Protein AF-A0A1B6ITM1-F1 (afdb_monomer)

Mean predicted aligned error: 6.44 Å

Nearest PDB structures (foldseek):
  7sl9-assembly1_A  TM=9.435E-01  e=2.267E-11  Homo sapiens
  7uuy-assembly1_A  TM=9.340E-01  e=3.799E-10  Rattus norvegicus
  7uv0-assembly1_A  TM=9.262E-01  e=7.593E-10  Rattus norvegicus
  8hin-assembly1_A  TM=7.051E-01  e=3.633E-03  Homo sapiens

Sequence (246 aa):
LQLNSVFEYLELRFDHRVRILGISMYSFCLIIYLPAVLYVPSLAFSQVTGVPVYVVTPIISTICIFYTTFGGLKAVLWTDTLQNVFTLAAMIFVLMTGCMRLGGIREVWNVNQQGHRLELFNMDPDPFARNTFWTTFFGYLFMHLTNLAVNPAAIQRYLSVPTLRQARWTVFYTGVGFYIIMNLTTFLGLVLYARYHGCDPVAAGVIKTHSQLVLMYVTEIGKSYPGLAGLFLSGVLSAALSSVSS

Structure (mmCIF, N/CA/C/O backbone):
data_AF-A0A1B6ITM1-F1
#
_entry.id   AF-A0A1B6ITM1-F1
#
loop_
_atom_site.group_PDB
_atom_site.id
_atom_site.type_symbol
_atom_site.label_atom_id
_atom_site.label_alt_id
_atom_site.label_comp_id
_atom_site.label_asym_id
_atom_site.label_entity_id
_atom_site.label_seq_id
_atom_site.pdbx_PDB_ins_code
_atom_site.Cartn_x
_atom_site.Cartn_y
_atom_site.Cartn_z
_atom_site.occupancy
_atom_site.B_iso_or_equiv
_atom_site.auth_seq_id
_atom_site.auth_comp_id
_atom_site.auth_asym_id
_atom_site.auth_atom_id
_atom_site.pdbx_PDB_model_num
ATOM 1 N N . LEU A 1 1 ? -25.353 -2.659 20.541 1.00 51.62 1 LEU A N 1
ATOM 2 C CA . LEU A 1 1 ? -24.251 -2.329 21.466 1.00 51.62 1 LEU A CA 1
ATOM 3 C C . LEU A 1 1 ? -23.400 -1.263 20.786 1.00 51.62 1 LEU A C 1
ATOM 5 O O . LEU A 1 1 ? -22.851 -1.551 19.731 1.00 51.62 1 LEU A O 1
ATOM 9 N N . GLN A 1 2 ? -23.387 -0.031 21.297 1.00 56.28 2 GLN A N 1
ATOM 10 C CA . GLN A 1 2 ? -22.442 0.999 20.852 1.00 56.28 2 GLN A CA 1
ATOM 11 C C . GLN A 1 2 ? -21.155 0.800 21.653 1.00 56.28 2 GLN A C 1
ATOM 13 O O . GLN A 1 2 ? -20.999 1.376 22.721 1.00 56.28 2 GLN A O 1
ATOM 18 N N . LEU A 1 3 ? -20.311 -0.122 21.198 1.00 66.06 3 LEU A N 1
ATOM 19 C CA . LEU A 1 3 ? -19.014 -0.380 21.824 1.00 66.06 3 LEU A CA 1
ATOM 20 C C . LEU A 1 3 ? -17.988 0.529 21.177 1.00 66.06 3 LEU A C 1
ATOM 22 O O . LEU A 1 3 ? -18.051 0.737 19.967 1.00 66.06 3 LEU A O 1
ATOM 26 N N . ASN A 1 4 ? -17.050 1.044 21.963 1.00 67.69 4 ASN A N 1
ATOM 27 C CA . ASN A 1 4 ? -15.995 1.910 21.438 1.00 67.69 4 ASN A CA 1
ATOM 28 C C . ASN A 1 4 ? -14.781 1.099 20.962 1.00 67.69 4 ASN A C 1
ATOM 30 O O . ASN A 1 4 ? -13.934 1.620 20.240 1.00 67.69 4 ASN A O 1
ATOM 34 N N . SER A 1 5 ? -14.689 -0.178 21.352 1.00 76.25 5 SER A N 1
ATOM 35 C CA . SER A 1 5 ? -13.563 -1.047 21.014 1.00 76.25 5 SER A CA 1
ATOM 36 C C . SER A 1 5 ? -13.961 -2.516 20.856 1.00 76.25 5 SER A C 1
ATOM 38 O O . SER A 1 5 ? -14.812 -3.038 21.574 1.00 76.25 5 SER A O 1
ATOM 40 N N . VAL A 1 6 ? -13.260 -3.222 19.965 1.00 83.38 6 VAL A N 1
ATOM 41 C CA . VAL A 1 6 ? -13.326 -4.688 19.809 1.00 83.38 6 VAL A CA 1
ATOM 42 C C . VAL A 1 6 ? -12.963 -5.404 21.108 1.00 83.38 6 VAL A C 1
ATOM 44 O O . VAL A 1 6 ? -13.534 -6.437 21.444 1.00 83.38 6 VAL A O 1
ATOM 47 N N . PHE A 1 7 ? -12.031 -4.843 21.876 1.00 85.38 7 PHE A N 1
ATOM 48 C CA . PHE A 1 7 ? -11.592 -5.437 23.135 1.00 85.38 7 PHE A CA 1
ATOM 49 C C . PHE A 1 7 ? -12.662 -5.334 24.231 1.00 85.38 7 PHE A C 1
ATOM 51 O O . PHE A 1 7 ? -12.754 -6.212 25.083 1.00 85.38 7 PHE A O 1
ATOM 58 N N . GLU A 1 8 ? -13.508 -4.303 24.177 1.00 84.06 8 GLU A N 1
ATOM 59 C CA . GLU A 1 8 ? -14.674 -4.160 25.055 1.00 84.06 8 GLU A CA 1
ATOM 60 C C . GLU A 1 8 ? -15.733 -5.224 24.731 1.00 84.06 8 GLU A C 1
ATOM 62 O O . GLU A 1 8 ? -16.325 -5.818 25.630 1.00 84.06 8 GLU A O 1
ATOM 67 N N . TYR A 1 9 ? -15.907 -5.553 23.445 1.00 85.62 9 TYR A N 1
ATOM 68 C CA . TYR A 1 9 ? -16.737 -6.688 23.039 1.00 85.62 9 TYR A CA 1
ATOM 69 C C . TYR A 1 9 ? -16.217 -8.018 23.605 1.00 85.62 9 TYR A C 1
ATOM 71 O O . TYR A 1 9 ? -17.014 -8.826 24.082 1.00 85.62 9 TYR A O 1
ATOM 79 N N . LEU A 1 10 ? -14.897 -8.249 23.585 1.00 86.44 10 LEU A N 1
ATOM 80 C CA . LEU A 1 10 ? -14.304 -9.471 24.145 1.00 86.44 10 LEU A CA 1
ATOM 81 C C . LEU A 1 10 ? -14.561 -9.611 25.648 1.00 86.44 10 LEU A C 1
ATOM 83 O O . LEU A 1 10 ? -14.828 -10.718 26.109 1.00 86.44 10 LEU A O 1
ATOM 87 N N . GLU A 1 11 ? -14.520 -8.509 26.394 1.00 89.38 11 GLU A N 1
ATOM 88 C CA . GLU A 1 11 ? -14.839 -8.513 27.824 1.00 89.38 11 GLU A CA 1
ATOM 89 C C . GLU A 1 11 ? -16.308 -8.838 28.086 1.00 89.38 11 GLU A C 1
ATOM 91 O O . GLU A 1 11 ? -16.600 -9.705 28.903 1.00 89.38 11 GLU A O 1
ATOM 96 N N . LEU A 1 12 ? -17.231 -8.203 27.356 1.00 88.62 12 LEU A N 1
ATOM 97 C CA . LEU A 1 12 ? -18.667 -8.455 27.514 1.00 88.62 12 LEU A CA 1
ATOM 98 C C . LEU A 1 12 ? -19.074 -9.870 27.090 1.00 88.62 12 LEU A C 1
ATOM 100 O O . LEU A 1 12 ? -20.036 -10.423 27.622 1.00 88.62 12 LEU A O 1
ATOM 104 N N . ARG A 1 13 ? -18.393 -10.439 26.087 1.00 89.88 13 ARG A N 1
ATOM 105 C CA . ARG A 1 13 ? -18.725 -11.761 25.543 1.00 89.88 13 ARG A CA 1
ATOM 106 C C . ARG A 1 13 ? -18.088 -12.905 26.324 1.00 89.88 13 ARG A C 1
ATOM 108 O O . ARG A 1 13 ? -18.693 -13.976 26.387 1.00 89.88 13 ARG A O 1
ATOM 115 N N . PHE A 1 14 ? -16.883 -12.697 26.844 1.00 91.25 14 PHE A N 1
ATOM 116 C CA . PHE A 1 14 ? -16.107 -13.715 27.540 1.00 91.25 14 PHE A CA 1
ATOM 117 C C . PHE A 1 14 ? -15.812 -13.279 28.976 1.00 91.25 14 PHE A C 1
ATOM 119 O O . PHE A 1 14 ? -16.589 -13.594 29.869 1.00 91.25 14 PHE A O 1
ATOM 126 N N . ASP A 1 15 ? -14.687 -12.598 29.196 1.00 93.38 15 ASP A N 1
ATOM 127 C CA . ASP A 1 15 ? -14.233 -12.147 30.512 1.00 93.38 15 ASP A CA 1
ATOM 128 C C . ASP A 1 15 ? -13.137 -11.074 30.355 1.00 93.38 15 ASP A C 1
ATOM 130 O O . ASP A 1 15 ? -12.471 -10.973 29.315 1.00 93.38 15 ASP A O 1
ATOM 134 N N . HIS A 1 16 ? -12.882 -10.321 31.421 1.00 91.75 16 HIS A N 1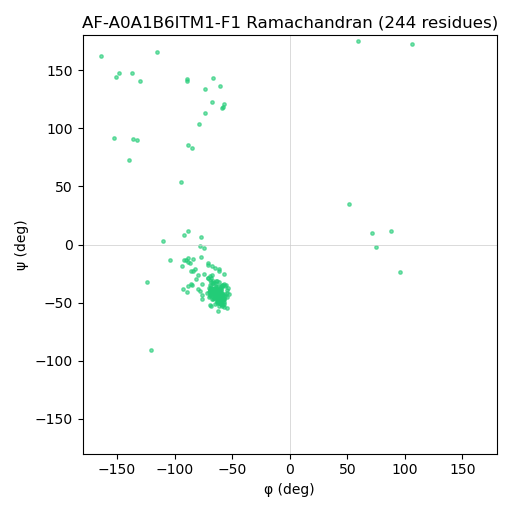
ATOM 135 C CA . HIS A 1 16 ? -11.832 -9.309 31.517 1.00 91.75 16 HIS A CA 1
ATOM 136 C C . HIS A 1 16 ? -10.436 -9.872 31.197 1.00 91.75 16 HIS A C 1
ATOM 138 O O . HIS A 1 16 ? -9.614 -9.215 30.554 1.00 91.75 16 HIS A O 1
ATOM 144 N N . ARG A 1 17 ? -10.170 -11.133 31.567 1.00 93.69 17 ARG A N 1
ATOM 145 C CA . ARG A 1 17 ? -8.899 -11.815 31.261 1.00 93.69 17 ARG A CA 1
ATOM 146 C C . ARG A 1 17 ? -8.652 -11.948 29.755 1.00 93.69 17 ARG A C 1
ATOM 148 O O . ARG A 1 17 ? -7.525 -11.758 29.303 1.00 93.69 17 ARG A O 1
ATOM 155 N N . VAL A 1 18 ? -9.701 -12.238 28.980 1.00 91.69 18 VAL A N 1
ATOM 156 C CA . VAL A 1 18 ? -9.621 -12.372 27.513 1.00 91.69 18 VAL A CA 1
ATOM 157 C C . VAL A 1 18 ? -9.371 -11.014 26.864 1.00 91.69 18 VAL A C 1
ATOM 159 O O . VAL A 1 18 ? -8.583 -10.922 25.922 1.00 91.69 18 VAL A O 1
ATOM 162 N N . ARG A 1 19 ? -9.970 -9.945 27.403 1.00 91.12 19 ARG A N 1
ATOM 163 C CA . ARG A 1 19 ? -9.685 -8.570 26.977 1.00 91.12 19 ARG A CA 1
ATOM 164 C C . ARG A 1 19 ? -8.212 -8.216 27.168 1.00 91.12 19 ARG A C 1
ATOM 166 O O . ARG A 1 19 ? -7.591 -7.751 26.215 1.00 91.12 19 ARG A O 1
ATOM 173 N N . ILE A 1 20 ? -7.652 -8.449 28.358 1.00 91.94 20 ILE A N 1
ATOM 174 C CA . ILE A 1 20 ? -6.234 -8.158 28.625 1.00 91.94 20 ILE A CA 1
ATOM 175 C C . ILE A 1 20 ? -5.341 -8.965 27.681 1.00 91.94 20 ILE A C 1
ATOM 177 O O . ILE A 1 20 ? -4.475 -8.383 27.035 1.00 91.94 20 ILE A O 1
ATOM 181 N N . LEU A 1 21 ? -5.590 -10.272 27.537 1.00 93.19 21 LEU A N 1
ATOM 182 C CA . LEU A 1 21 ? -4.812 -11.126 26.638 1.00 93.19 21 LEU A CA 1
ATOM 183 C C . LEU A 1 21 ? -4.840 -10.610 25.190 1.00 93.19 21 LEU A C 1
ATOM 185 O O . LEU A 1 21 ? -3.789 -10.484 24.563 1.00 93.19 21 LEU A O 1
ATOM 189 N N . GLY A 1 22 ? -6.026 -10.267 24.678 1.00 89.56 22 GLY A N 1
ATOM 190 C CA . GLY A 1 22 ? -6.192 -9.737 23.324 1.00 89.56 22 GLY A CA 1
ATOM 191 C C . GLY A 1 22 ? -5.457 -8.413 23.109 1.00 89.56 22 GLY A C 1
ATOM 192 O O . GLY A 1 22 ? -4.778 -8.254 22.095 1.00 89.56 22 GLY A O 1
ATOM 193 N N . ILE A 1 23 ? -5.535 -7.492 24.076 1.00 90.88 23 ILE A N 1
ATOM 194 C CA . ILE A 1 23 ? -4.805 -6.217 24.030 1.00 90.88 23 ILE A CA 1
ATOM 195 C C . ILE A 1 23 ? -3.294 -6.475 24.047 1.00 90.88 23 ILE A C 1
ATOM 197 O O . ILE A 1 23 ? -2.584 -5.950 23.195 1.00 90.88 23 ILE A O 1
ATOM 201 N N . SER A 1 24 ? -2.797 -7.313 24.961 1.00 92.31 24 SER A N 1
ATOM 202 C CA . SER A 1 24 ? -1.365 -7.612 25.078 1.00 92.31 24 SER A CA 1
ATOM 203 C C . SER A 1 24 ? -0.795 -8.249 23.811 1.00 92.31 24 SER A C 1
ATOM 205 O O . SER A 1 24 ? 0.256 -7.818 23.334 1.00 92.31 24 SER A O 1
ATOM 207 N N . MET A 1 25 ? -1.494 -9.232 23.233 1.00 91.75 25 MET A N 1
ATOM 208 C CA . MET A 1 25 ? -1.080 -9.860 21.975 1.00 91.75 25 MET A CA 1
ATOM 209 C C . MET A 1 25 ? -1.068 -8.850 20.825 1.00 91.75 25 MET A C 1
ATOM 211 O O . MET A 1 25 ? -0.086 -8.775 20.089 1.00 91.75 25 MET A O 1
ATOM 215 N N . TYR A 1 26 ? -2.121 -8.038 20.694 1.00 89.31 26 TYR A N 1
ATOM 216 C CA . TYR A 1 26 ? -2.208 -7.033 19.636 1.00 89.31 26 TYR A CA 1
ATOM 217 C C . TYR A 1 26 ? -1.115 -5.963 19.760 1.00 89.31 26 TYR A C 1
ATOM 219 O O . TYR A 1 26 ? -0.439 -5.657 18.779 1.00 89.31 26 TYR A O 1
ATOM 227 N N . SER A 1 27 ? -0.879 -5.441 20.967 1.00 91.19 27 SER A N 1
ATOM 228 C CA . SER A 1 27 ? 0.192 -4.475 21.229 1.00 91.19 27 SER A CA 1
ATOM 229 C C . SER A 1 27 ? 1.573 -5.050 20.918 1.00 91.19 27 SER A C 1
ATOM 231 O O . SER A 1 27 ? 2.389 -4.368 20.300 1.00 91.19 27 SER A O 1
ATOM 233 N N . PHE A 1 28 ? 1.834 -6.306 21.286 1.00 93.81 28 PHE A N 1
ATOM 234 C CA . PHE A 1 28 ? 3.091 -6.974 20.949 1.00 93.81 28 PHE A CA 1
ATOM 235 C C . PHE A 1 28 ? 3.275 -7.113 19.430 1.00 93.81 28 PHE A C 1
ATOM 237 O O . PHE A 1 28 ? 4.335 -6.770 18.904 1.00 93.81 28 PHE A O 1
ATOM 244 N N . CYS A 1 29 ? 2.230 -7.533 18.708 1.00 90.81 29 CYS A N 1
ATOM 245 C CA . CYS A 1 29 ? 2.252 -7.588 17.247 1.00 90.81 29 CYS A CA 1
ATOM 246 C C . CYS A 1 29 ? 2.514 -6.209 16.620 1.00 90.81 29 CYS A C 1
ATOM 248 O O . CYS A 1 29 ? 3.315 -6.114 15.691 1.00 90.81 29 CYS A O 1
ATOM 250 N N . LEU A 1 30 ? 1.900 -5.140 17.140 1.00 88.94 30 LEU A N 1
ATOM 251 C CA . LEU A 1 30 ? 2.129 -3.777 16.655 1.00 88.94 30 LEU A CA 1
ATOM 252 C C . LEU A 1 30 ? 3.575 -3.315 16.860 1.00 88.94 30 LEU A C 1
ATOM 254 O O . LEU A 1 30 ? 4.157 -2.750 15.939 1.00 88.94 30 LEU A O 1
ATOM 258 N N . ILE A 1 31 ? 4.185 -3.589 18.015 1.00 90.81 31 ILE A N 1
ATOM 259 C CA . ILE A 1 31 ? 5.586 -3.212 18.282 1.00 90.81 31 ILE A CA 1
ATOM 260 C C . ILE A 1 31 ? 6.538 -3.835 17.251 1.00 90.81 31 ILE A C 1
ATOM 262 O O . ILE A 1 31 ? 7.508 -3.197 16.845 1.00 90.81 31 ILE A O 1
ATOM 266 N N . ILE A 1 32 ? 6.248 -5.056 16.795 1.00 91.69 32 ILE A N 1
ATOM 267 C CA . ILE A 1 32 ? 7.039 -5.740 15.763 1.00 91.69 32 ILE A CA 1
ATOM 268 C C . ILE A 1 32 ? 6.711 -5.207 14.360 1.00 91.69 32 ILE A C 1
ATOM 270 O O . ILE A 1 32 ? 7.603 -5.044 13.527 1.00 91.69 32 ILE A O 1
ATOM 274 N N . TYR A 1 33 ? 5.436 -4.933 14.085 1.00 89.25 33 TYR A N 1
ATOM 275 C CA . TYR A 1 33 ? 4.947 -4.552 12.761 1.00 89.25 33 TYR A CA 1
ATOM 276 C C . TYR A 1 33 ? 5.272 -3.098 12.382 1.00 89.25 33 TYR A C 1
ATOM 278 O O . TYR A 1 33 ? 5.714 -2.836 11.262 1.00 89.25 33 TYR A O 1
ATOM 286 N N . LEU A 1 34 ? 5.102 -2.146 13.305 1.00 89.19 34 LEU A N 1
ATOM 287 C CA . LEU A 1 34 ? 5.238 -0.709 13.028 1.00 89.19 34 LEU A CA 1
ATOM 288 C C . LEU A 1 34 ? 6.626 -0.304 12.489 1.00 89.19 34 LEU A C 1
ATOM 290 O O . LEU A 1 34 ? 6.673 0.459 11.519 1.00 89.19 34 LEU A O 1
ATOM 294 N N . PRO A 1 35 ? 7.762 -0.819 13.010 1.00 88.81 35 PRO A N 1
ATOM 295 C CA . PRO A 1 35 ? 9.075 -0.536 12.431 1.00 88.81 35 PRO A CA 1
ATOM 296 C C . PRO A 1 35 ? 9.202 -0.994 10.974 1.00 88.81 35 PRO A C 1
ATOM 298 O O . PRO A 1 35 ? 9.784 -0.280 10.158 1.00 88.81 35 PRO A O 1
ATOM 301 N N . ALA A 1 36 ? 8.632 -2.153 10.624 1.00 88.25 36 ALA A N 1
ATOM 302 C CA . ALA A 1 36 ? 8.656 -2.661 9.254 1.0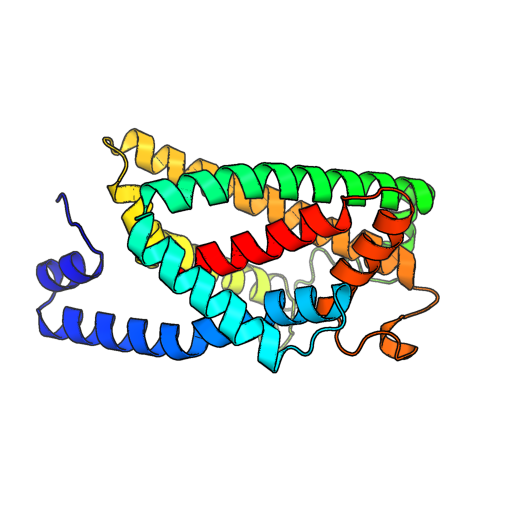0 88.25 36 ALA A CA 1
ATOM 303 C C . ALA A 1 36 ? 7.845 -1.762 8.307 1.00 88.25 36 ALA A C 1
ATOM 305 O O . ALA A 1 36 ? 8.302 -1.457 7.202 1.00 88.25 36 ALA A O 1
ATOM 306 N N . VAL A 1 37 ? 6.688 -1.273 8.764 1.00 88.00 37 VAL A N 1
ATOM 307 C CA . VAL A 1 37 ? 5.853 -0.320 8.014 1.00 88.00 37 VAL A CA 1
ATOM 308 C C . VAL A 1 37 ? 6.574 1.007 7.787 1.00 88.00 37 VAL A C 1
ATOM 310 O O . VAL A 1 37 ? 6.514 1.541 6.684 1.00 88.00 37 VAL A O 1
ATOM 313 N N . LEU A 1 38 ? 7.289 1.527 8.789 1.00 88.06 38 LEU A N 1
ATOM 314 C CA . LEU A 1 38 ? 8.048 2.780 8.679 1.00 88.06 38 LEU A CA 1
ATOM 315 C C . LEU A 1 38 ? 9.334 2.642 7.853 1.00 88.06 38 LEU A C 1
ATOM 317 O O . LEU A 1 38 ? 9.804 3.623 7.270 1.00 88.06 38 LEU A O 1
ATOM 321 N N . TYR A 1 39 ? 9.906 1.442 7.769 1.00 87.50 39 TYR A N 1
ATOM 322 C CA . TYR A 1 39 ? 11.151 1.209 7.041 1.00 87.50 39 TYR A CA 1
ATOM 323 C C . TYR A 1 39 ? 10.998 1.428 5.531 1.00 87.50 39 TYR A C 1
ATOM 325 O O . TYR A 1 39 ? 11.822 2.111 4.926 1.00 87.50 39 TYR A O 1
ATOM 333 N N . VAL A 1 40 ? 9.933 0.899 4.923 1.00 84.12 40 VAL A N 1
ATOM 334 C CA . VAL A 1 40 ? 9.682 1.001 3.472 1.00 84.12 40 VAL A CA 1
ATOM 335 C C . VAL A 1 40 ? 9.632 2.452 2.962 1.00 84.12 40 VAL A C 1
ATOM 337 O O . VAL A 1 40 ? 10.385 2.775 2.039 1.00 84.12 40 VAL A O 1
ATOM 340 N N . PRO A 1 41 ? 8.813 3.360 3.526 1.00 84.69 41 PRO A N 1
ATOM 341 C CA . PRO A 1 41 ? 8.769 4.748 3.082 1.00 84.69 41 PRO A CA 1
ATOM 342 C C . PRO A 1 41 ? 10.046 5.520 3.444 1.00 84.69 41 PRO A C 1
ATOM 344 O O . PRO A 1 41 ? 10.450 6.400 2.687 1.00 84.69 41 PRO A O 1
ATOM 347 N N . SER A 1 42 ? 10.722 5.182 4.550 1.00 88.69 42 SER A N 1
ATOM 348 C CA . SER A 1 42 ? 12.006 5.800 4.914 1.00 88.69 42 SER A CA 1
ATOM 349 C C . SER A 1 42 ? 13.103 5.425 3.921 1.00 88.69 42 SER A C 1
ATOM 351 O O . SER A 1 42 ? 13.898 6.273 3.515 1.00 88.69 42 SER A O 1
ATOM 353 N N . LEU A 1 43 ? 13.111 4.167 3.474 1.00 85.44 43 LEU A N 1
ATOM 354 C CA . LEU A 1 43 ? 13.978 3.689 2.405 1.00 85.44 43 LEU A CA 1
ATOM 355 C C . LEU A 1 43 ? 13.667 4.415 1.095 1.00 85.44 43 LEU A C 1
ATOM 357 O O . LEU A 1 43 ? 14.582 4.929 0.461 1.00 85.44 43 LEU A O 1
ATOM 361 N N . ALA A 1 44 ? 12.390 4.521 0.728 1.00 83.62 44 ALA A N 1
ATOM 362 C CA . ALA A 1 44 ? 11.963 5.244 -0.466 1.00 83.62 44 ALA A CA 1
ATOM 363 C C . ALA A 1 44 ? 12.424 6.714 -0.446 1.00 83.62 44 ALA A C 1
ATOM 365 O O . ALA A 1 44 ? 13.054 7.199 -1.385 1.00 83.62 44 ALA A O 1
ATOM 366 N N . PHE A 1 45 ? 12.184 7.420 0.658 1.00 85.69 45 PHE A N 1
ATOM 367 C CA . PHE A 1 45 ? 12.596 8.813 0.811 1.00 85.69 45 PHE A CA 1
ATOM 368 C C . PHE A 1 45 ? 14.122 8.974 0.773 1.00 85.69 45 PHE A C 1
ATOM 370 O O . PHE A 1 45 ? 14.635 9.896 0.132 1.00 85.69 45 PHE A O 1
ATOM 377 N N . SER A 1 46 ? 14.855 8.048 1.397 1.00 86.81 46 SER A N 1
ATOM 378 C CA . SER A 1 46 ? 16.320 7.999 1.365 1.00 86.81 46 SER A CA 1
ATOM 379 C C . SER A 1 46 ? 16.870 7.864 -0.058 1.00 86.81 46 SER A C 1
ATOM 381 O O . SER A 1 46 ? 17.845 8.526 -0.400 1.00 86.81 46 SER A O 1
ATOM 383 N N . GLN A 1 47 ? 16.220 7.083 -0.924 1.00 79.44 47 GLN A N 1
ATOM 384 C CA . GLN A 1 47 ? 16.653 6.923 -2.316 1.00 79.44 47 GLN A CA 1
ATOM 385 C C . GLN A 1 47 ? 16.479 8.181 -3.163 1.00 79.44 47 GLN A C 1
ATOM 387 O O . GLN A 1 47 ? 17.295 8.443 -4.042 1.00 79.44 47 GLN A O 1
ATOM 392 N N . VAL A 1 48 ? 15.413 8.944 -2.920 1.00 80.62 48 VAL A N 1
ATOM 393 C CA . VAL A 1 48 ? 15.125 10.158 -3.696 1.00 80.62 48 VAL A CA 1
ATOM 394 C C . VAL A 1 48 ? 15.983 11.329 -3.225 1.00 80.62 48 VAL A C 1
ATOM 396 O O . VAL A 1 48 ? 16.443 12.121 -4.042 1.00 80.62 48 VAL A O 1
ATOM 399 N N . THR A 1 49 ? 16.203 11.445 -1.915 1.00 84.38 49 THR A N 1
ATOM 400 C CA . THR A 1 49 ? 16.924 12.581 -1.316 1.00 84.38 49 THR A CA 1
ATOM 401 C C . THR A 1 49 ? 18.418 12.333 -1.117 1.00 84.38 49 THR A C 1
ATOM 403 O O . THR A 1 49 ? 19.169 13.284 -0.927 1.00 84.38 49 THR A O 1
ATOM 406 N N . GLY A 1 50 ? 18.860 11.073 -1.119 1.00 84.25 50 GLY A N 1
ATOM 407 C CA . GLY A 1 50 ? 20.226 10.677 -0.767 1.00 84.25 50 GLY A CA 1
ATOM 408 C C . GLY A 1 50 ? 20.528 10.718 0.737 1.00 84.25 50 GLY A C 1
ATOM 409 O O . GLY A 1 50 ? 21.626 10.346 1.147 1.00 84.25 50 GLY A O 1
ATOM 410 N N . VAL A 1 51 ? 19.575 11.141 1.578 1.00 90.25 51 VAL A N 1
ATOM 411 C CA . VAL A 1 51 ? 19.736 11.181 3.040 1.00 90.25 51 VAL A CA 1
ATOM 412 C C . VAL A 1 51 ? 19.678 9.756 3.585 1.00 90.25 51 VAL A C 1
ATOM 414 O O . VAL A 1 51 ? 18.783 9.006 3.201 1.00 90.25 51 VAL A O 1
ATOM 417 N N . PRO A 1 52 ? 20.577 9.336 4.487 1.00 90.69 52 PRO A N 1
ATOM 418 C CA . PRO A 1 52 ? 20.587 7.960 4.961 1.00 90.69 52 PRO A CA 1
ATOM 419 C C . PRO A 1 52 ? 19.343 7.609 5.794 1.00 90.69 52 PRO A C 1
ATOM 421 O O . PRO A 1 52 ? 18.857 8.407 6.598 1.00 90.69 52 PRO A O 1
ATOM 424 N N . VAL A 1 53 ? 18.861 6.368 5.642 1.00 88.75 53 VAL A N 1
ATOM 425 C CA . VAL A 1 53 ? 17.618 5.865 6.265 1.00 88.75 53 VAL A CA 1
ATOM 426 C C . VAL A 1 53 ? 17.590 6.070 7.785 1.00 88.75 53 VAL A C 1
ATOM 428 O O . VAL A 1 53 ? 16.551 6.426 8.325 1.00 88.75 53 VAL A O 1
ATOM 431 N N . TYR A 1 54 ? 18.724 5.922 8.481 1.00 90.31 54 TYR A N 1
ATOM 432 C CA . TYR A 1 54 ? 18.788 6.091 9.941 1.00 90.31 54 TYR A CA 1
ATOM 433 C C . TYR A 1 54 ? 18.487 7.524 10.416 1.00 90.31 54 TYR A C 1
ATOM 435 O O . TYR A 1 54 ? 18.126 7.703 11.575 1.00 90.31 54 TYR A O 1
ATOM 443 N N . VAL A 1 55 ? 18.611 8.531 9.542 1.00 92.00 55 VAL A N 1
ATOM 444 C CA . VAL A 1 55 ? 18.213 9.925 9.818 1.00 92.00 55 VAL A CA 1
ATOM 445 C C . VAL A 1 55 ? 16.753 10.153 9.437 1.00 92.00 55 VAL A C 1
ATOM 447 O O . VAL A 1 55 ? 16.009 10.802 10.165 1.00 92.00 55 VAL A O 1
ATOM 450 N N . VAL A 1 56 ? 16.326 9.592 8.307 1.00 90.81 56 VAL A N 1
ATOM 451 C CA . VAL A 1 56 ? 14.967 9.757 7.775 1.00 90.81 56 VAL A CA 1
ATOM 452 C C . VAL A 1 56 ? 13.921 9.118 8.692 1.00 90.81 56 VAL A C 1
ATOM 454 O O . VAL A 1 56 ? 12.915 9.752 9.010 1.00 90.81 56 VAL A O 1
ATOM 457 N N . THR A 1 57 ? 14.172 7.893 9.162 1.00 90.19 57 THR A N 1
ATOM 458 C CA . THR A 1 57 ? 13.241 7.136 10.010 1.00 90.19 57 THR A CA 1
ATOM 459 C C . THR A 1 57 ? 12.811 7.903 11.271 1.00 90.19 57 THR A C 1
ATOM 461 O O . THR A 1 57 ? 11.608 8.084 11.450 1.00 90.19 57 THR A O 1
ATOM 464 N N . PRO A 1 58 ? 13.713 8.403 12.146 1.00 91.12 58 PRO A N 1
ATOM 465 C CA . PRO A 1 58 ? 13.294 9.130 13.347 1.00 91.12 58 PRO A CA 1
ATOM 466 C C . PRO A 1 58 ? 12.561 10.442 13.037 1.00 91.12 58 PRO A C 1
ATOM 468 O O . PRO A 1 58 ? 11.661 10.818 13.790 1.00 91.12 58 PRO A O 1
ATOM 471 N N . ILE A 1 59 ? 12.882 11.120 11.928 1.00 90.69 59 ILE A N 1
ATOM 472 C CA . ILE A 1 59 ? 12.171 12.335 11.499 1.00 90.69 59 ILE A CA 1
ATOM 473 C C . ILE A 1 59 ? 10.721 11.998 11.139 1.00 90.69 59 ILE A C 1
ATOM 475 O O . ILE A 1 59 ? 9.800 12.617 11.674 1.00 90.69 59 ILE A O 1
ATOM 479 N N . ILE A 1 60 ? 10.508 10.988 10.287 1.00 88.19 60 ILE A N 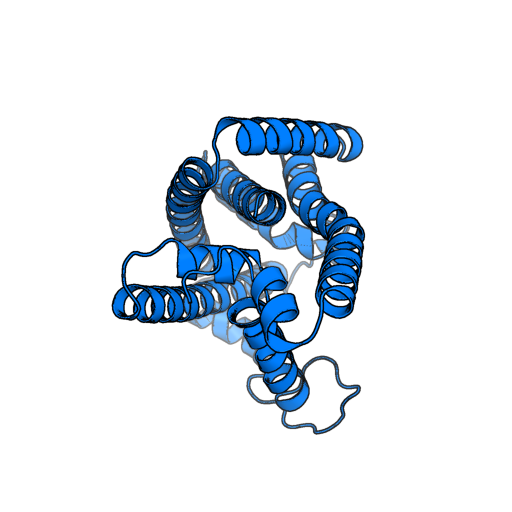1
ATOM 480 C CA . ILE A 1 60 ? 9.164 10.539 9.890 1.00 88.19 60 ILE A CA 1
ATOM 481 C C . ILE A 1 60 ? 8.370 10.083 11.118 1.00 88.19 60 ILE A C 1
ATOM 483 O O . ILE A 1 60 ? 7.216 10.481 11.272 1.00 88.19 60 ILE A O 1
ATOM 487 N N . SER A 1 61 ? 8.984 9.318 12.025 1.00 88.00 61 SER A N 1
ATOM 488 C CA . SER A 1 61 ? 8.343 8.889 13.275 1.00 88.00 61 SER A CA 1
ATOM 489 C C . SER A 1 61 ? 7.936 10.068 14.160 1.00 88.00 61 SER A C 1
ATOM 491 O O . SER A 1 61 ? 6.830 10.079 14.691 1.00 88.00 61 SER A O 1
ATOM 493 N N . THR A 1 62 ? 8.794 11.082 14.297 1.00 89.19 62 THR A N 1
ATOM 494 C CA . THR A 1 62 ? 8.499 12.276 15.108 1.00 89.19 62 THR A CA 1
ATOM 495 C C . THR A 1 62 ? 7.335 13.066 14.520 1.00 89.19 62 THR A C 1
ATOM 497 O O . THR A 1 62 ? 6.409 13.429 15.245 1.00 89.19 62 THR A O 1
ATOM 500 N N . ILE A 1 63 ? 7.340 13.276 13.199 1.00 86.44 63 ILE A N 1
ATOM 501 C CA . ILE A 1 63 ? 6.218 13.898 12.485 1.00 86.44 63 ILE A CA 1
ATOM 502 C C . ILE A 1 63 ? 4.947 13.074 12.712 1.00 86.44 63 ILE A C 1
ATOM 504 O O . ILE A 1 63 ? 3.902 13.650 13.018 1.00 86.44 63 ILE A O 1
ATOM 508 N N . CYS A 1 64 ? 5.049 11.741 12.634 1.00 83.56 64 CYS A N 1
ATOM 509 C CA . CYS A 1 64 ? 3.932 10.829 12.849 1.00 83.56 64 CYS A CA 1
ATOM 510 C C . CYS A 1 64 ? 3.289 10.983 14.220 1.00 83.56 64 CYS A C 1
ATOM 512 O O . CYS A 1 64 ? 2.076 11.174 14.326 1.00 83.56 64 CYS A O 1
ATOM 514 N N . ILE A 1 65 ? 4.110 10.939 15.265 1.00 85.50 65 ILE A N 1
ATOM 515 C CA . ILE A 1 65 ? 3.666 11.096 16.649 1.00 85.50 65 ILE A CA 1
ATOM 516 C C . ILE A 1 65 ? 3.003 12.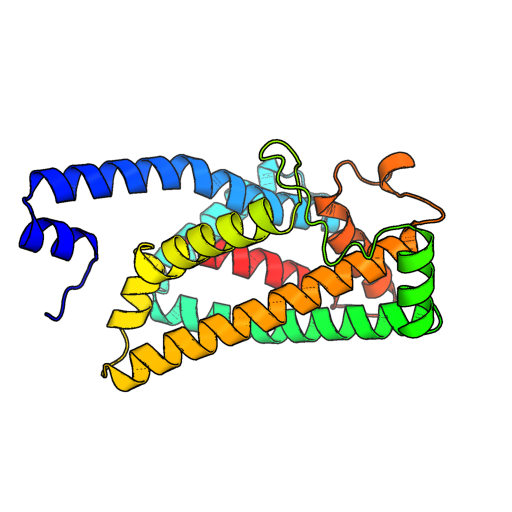460 16.830 1.00 85.50 65 ILE A C 1
ATOM 518 O O . ILE A 1 65 ? 1.921 12.544 17.412 1.00 85.50 65 ILE A O 1
ATOM 522 N N . PHE A 1 66 ? 3.609 13.520 16.290 1.00 85.19 66 PHE A N 1
ATOM 523 C CA . PHE A 1 66 ? 3.083 14.872 16.417 1.00 85.19 66 PHE A CA 1
ATOM 524 C C . PHE A 1 66 ? 1.700 15.003 15.766 1.00 85.19 66 PHE A C 1
ATOM 526 O O . PHE A 1 66 ? 0.731 15.327 16.454 1.00 85.19 66 PHE A O 1
ATOM 533 N N . TYR A 1 67 ? 1.554 14.690 14.474 1.00 79.50 67 TYR A N 1
ATOM 534 C CA . TYR A 1 67 ? 0.258 14.877 13.809 1.00 79.50 67 TYR A CA 1
ATOM 535 C C . TYR A 1 67 ? -0.822 13.929 14.356 1.00 79.50 67 TYR A C 1
ATOM 537 O O . TYR A 1 67 ? -1.986 14.322 14.409 1.00 79.50 67 TYR A O 1
ATOM 545 N N . THR A 1 68 ? -0.460 12.720 14.806 1.00 79.50 68 THR A N 1
ATOM 546 C CA . THR A 1 68 ? -1.420 11.777 15.410 1.00 79.50 68 THR A CA 1
ATOM 547 C C . THR A 1 68 ? -1.934 12.309 16.748 1.00 79.50 68 THR A C 1
ATOM 549 O O . THR A 1 68 ? -3.133 12.242 17.021 1.00 79.50 68 THR A O 1
ATOM 552 N N . THR A 1 69 ? -1.048 12.907 17.553 1.00 83.56 69 THR A N 1
ATOM 553 C CA . THR A 1 69 ? -1.400 13.483 18.862 1.00 83.56 69 THR A CA 1
ATOM 554 C C . THR A 1 69 ? -2.300 14.714 18.719 1.00 83.56 69 THR A C 1
ATOM 556 O O . THR A 1 69 ? -3.263 14.855 19.468 1.00 83.56 69 THR A O 1
ATOM 559 N N . PHE A 1 70 ? -2.020 15.597 17.753 1.00 79.62 70 PHE A N 1
ATOM 560 C CA . PHE A 1 70 ? -2.766 16.853 17.582 1.00 79.62 70 PHE A CA 1
ATOM 561 C C . PHE A 1 70 ? -4.009 16.732 16.690 1.00 79.62 70 PHE A C 1
ATOM 563 O O . PHE A 1 70 ? -5.003 17.416 16.927 1.00 79.62 70 PHE A O 1
ATOM 570 N N . GLY A 1 71 ? -3.966 15.903 15.646 1.00 75.56 71 GLY A N 1
ATOM 571 C CA . GLY A 1 71 ? -5.015 15.850 14.625 1.00 75.56 71 GLY A CA 1
ATOM 572 C C . GLY A 1 71 ? -6.238 15.020 15.020 1.00 75.56 71 GLY A C 1
ATOM 573 O O . GLY A 1 71 ? -7.352 15.291 14.561 1.00 75.56 71 GLY A O 1
ATOM 574 N N . GLY A 1 72 ? -6.046 14.002 15.862 1.00 77.50 72 GLY A N 1
ATOM 575 C CA . GLY A 1 72 ? -7.071 12.999 16.145 1.00 77.50 72 GLY A CA 1
ATOM 576 C C . GLY A 1 72 ? -7.539 12.244 14.889 1.00 77.50 72 GLY A C 1
ATOM 577 O O . GLY A 1 72 ? -7.172 12.559 13.757 1.00 77.50 72 GLY A O 1
ATOM 578 N N . LEU A 1 73 ? -8.407 11.244 15.068 1.00 74.56 73 LEU A N 1
ATOM 579 C CA . LEU A 1 73 ? -8.825 10.353 13.974 1.00 74.56 73 LEU A CA 1
ATOM 580 C C . LEU A 1 73 ? -9.426 11.109 12.771 1.00 74.56 73 LEU A C 1
ATOM 582 O O . LEU A 1 73 ? -9.216 10.731 11.624 1.00 74.56 73 LEU A O 1
ATOM 586 N N . LYS A 1 74 ? -10.160 12.204 13.012 1.00 78.56 74 LYS A N 1
ATOM 587 C CA . LYS A 1 74 ? -10.848 12.948 11.947 1.00 78.56 74 LYS A CA 1
ATOM 588 C C . LYS A 1 74 ? -9.882 13.688 11.018 1.00 78.56 74 LYS A C 1
ATOM 590 O O . LYS A 1 74 ? -10.105 13.658 9.810 1.00 78.56 74 LYS A O 1
ATOM 595 N N . ALA A 1 75 ? -8.855 14.359 11.546 1.00 79.31 75 ALA A N 1
ATOM 596 C CA . ALA A 1 75 ? -7.908 15.086 10.698 1.00 79.31 75 ALA A CA 1
ATOM 597 C C . ALA A 1 75 ? -7.077 14.114 9.853 1.00 79.31 75 ALA A C 1
ATOM 599 O O . ALA A 1 75 ? -6.945 14.325 8.650 1.00 79.31 75 ALA A O 1
ATOM 600 N N . VAL A 1 76 ? -6.627 13.015 10.470 1.00 77.88 76 VAL A N 1
ATOM 601 C CA . VAL A 1 76 ? -5.866 11.947 9.806 1.00 77.88 76 VAL A CA 1
ATOM 602 C C . VAL A 1 76 ? -6.648 11.360 8.629 1.00 77.88 76 VAL A C 1
ATOM 604 O O . VAL A 1 76 ? -6.137 11.287 7.515 1.00 77.88 76 VAL A O 1
ATOM 607 N N . LEU A 1 77 ? -7.935 11.047 8.824 1.00 81.31 77 LEU A N 1
ATOM 608 C CA . LEU A 1 77 ? -8.777 10.518 7.746 1.00 81.31 77 LEU A CA 1
ATOM 609 C C . LEU A 1 77 ? -8.903 11.481 6.554 1.00 81.31 77 LEU A C 1
ATOM 611 O O . LEU A 1 77 ? -8.914 11.034 5.406 1.00 81.31 77 LEU A O 1
ATOM 615 N N . TRP A 1 78 ? -8.993 12.792 6.796 1.00 83.00 78 TRP A N 1
ATOM 616 C CA . TRP A 1 78 ? -9.087 13.781 5.717 1.00 83.00 78 TRP A CA 1
ATOM 617 C C . TRP A 1 78 ? -7.782 13.916 4.936 1.00 83.00 78 TRP A C 1
ATOM 619 O O . TRP A 1 78 ? -7.816 13.920 3.702 1.00 83.00 78 TRP A O 1
ATOM 629 N N . THR A 1 79 ? -6.644 13.992 5.632 1.00 82.44 79 THR A N 1
ATOM 630 C CA . THR A 1 79 ? -5.331 14.070 4.978 1.00 82.44 79 THR A CA 1
ATOM 631 C C . THR A 1 79 ? -5.044 12.813 4.167 1.00 82.44 79 THR A C 1
ATOM 633 O O . THR A 1 79 ? -4.642 12.917 3.008 1.00 82.44 79 THR A O 1
ATOM 636 N N . ASP A 1 80 ? -5.354 11.640 4.719 1.00 82.69 80 ASP A N 1
ATOM 637 C CA . ASP A 1 80 ? -5.160 10.359 4.038 1.00 82.69 80 ASP A CA 1
ATOM 638 C C . ASP A 1 80 ? -6.061 10.226 2.810 1.00 82.69 80 ASP A C 1
ATOM 640 O O . ASP A 1 80 ? -5.638 9.724 1.770 1.00 82.69 80 ASP A O 1
ATOM 644 N N . THR A 1 81 ? -7.308 10.696 2.896 1.00 85.88 81 THR A N 1
ATOM 645 C CA . THR A 1 81 ? -8.244 10.641 1.764 1.00 85.88 81 THR A CA 1
ATOM 646 C C . THR A 1 81 ? -7.741 11.487 0.598 1.00 85.88 81 THR A C 1
ATOM 648 O O . THR A 1 81 ? -7.676 10.997 -0.530 1.00 85.88 81 THR A O 1
ATOM 651 N N . LEU A 1 82 ? -7.342 12.737 0.859 1.00 87.69 82 LEU A N 1
ATOM 652 C CA . LEU A 1 82 ? -6.808 13.623 -0.179 1.00 87.69 82 LEU A CA 1
ATOM 653 C C . LEU A 1 82 ? -5.539 13.041 -0.805 1.00 87.69 82 LEU A C 1
ATOM 655 O O . LEU A 1 82 ? -5.421 12.973 -2.029 1.00 87.69 82 LEU A O 1
ATOM 659 N N . GLN A 1 83 ? -4.613 12.567 0.025 1.00 87.62 83 GLN A N 1
ATOM 660 C CA . GLN A 1 83 ? -3.351 12.022 -0.453 1.00 87.62 83 GLN A CA 1
ATOM 661 C C . GLN A 1 83 ? -3.549 10.731 -1.263 1.00 87.62 83 GLN A C 1
ATOM 663 O O . GLN A 1 83 ? -2.918 10.569 -2.309 1.00 87.62 83 GLN A O 1
ATOM 668 N N . ASN A 1 84 ? -4.470 9.850 -0.861 1.00 87.50 84 ASN A N 1
ATOM 669 C CA . ASN A 1 84 ? -4.811 8.650 -1.629 1.00 87.50 84 ASN A CA 1
ATOM 670 C C . ASN A 1 84 ? -5.366 8.985 -3.021 1.00 87.50 84 ASN A C 1
ATOM 672 O O . ASN A 1 84 ? -4.985 8.332 -3.992 1.00 87.50 84 ASN A O 1
ATOM 676 N N . VAL A 1 85 ? -6.204 10.022 -3.151 1.00 90.88 85 VAL A N 1
ATOM 677 C CA . VAL A 1 85 ? -6.737 10.462 -4.456 1.00 90.88 85 VAL A CA 1
ATOM 678 C C . VAL A 1 85 ? -5.608 10.902 -5.389 1.00 90.88 85 VAL A C 1
ATOM 680 O O . VAL A 1 85 ? -5.533 10.440 -6.530 1.00 90.88 85 VAL A O 1
ATOM 683 N N . PHE A 1 86 ? -4.694 11.745 -4.908 1.00 91.12 86 PHE A N 1
ATOM 684 C CA . PHE A 1 86 ? -3.572 12.211 -5.725 1.00 91.12 86 PHE A CA 1
ATOM 685 C C . PHE A 1 86 ? -2.589 11.094 -6.079 1.00 91.12 86 PHE A C 1
ATOM 687 O O . PHE A 1 86 ? -2.095 11.032 -7.204 1.00 91.12 86 PHE A O 1
ATOM 694 N N . THR A 1 87 ? -2.339 10.181 -5.144 1.00 90.06 87 THR A N 1
ATOM 695 C CA . THR A 1 87 ? -1.448 9.033 -5.360 1.00 90.06 87 THR A CA 1
ATOM 696 C C . THR A 1 87 ? -2.035 8.067 -6.381 1.00 90.06 87 THR A C 1
ATOM 698 O O . THR A 1 87 ? -1.318 7.579 -7.254 1.00 90.06 87 THR A O 1
ATOM 701 N N . LEU A 1 88 ? -3.349 7.834 -6.332 1.00 91.62 88 LEU A N 1
ATOM 702 C CA . LEU A 1 88 ? -4.056 7.027 -7.321 1.00 91.62 88 LEU A CA 1
ATOM 703 C C . LEU A 1 88 ? -3.995 7.670 -8.713 1.00 91.62 88 LEU A C 1
ATOM 705 O O . LEU A 1 88 ? -3.711 6.983 -9.693 1.00 91.62 88 LEU A O 1
ATOM 709 N N . ALA A 1 89 ? -4.193 8.987 -8.805 1.00 92.38 89 ALA A N 1
ATOM 710 C CA . ALA A 1 89 ? -4.046 9.716 -10.063 1.00 92.38 89 ALA A CA 1
ATOM 711 C C . ALA A 1 89 ? -2.611 9.618 -10.617 1.00 92.38 89 ALA A C 1
ATOM 713 O O . ALA A 1 89 ? -2.426 9.338 -11.804 1.00 92.38 89 ALA A O 1
ATOM 714 N N . ALA A 1 90 ? -1.596 9.769 -9.758 1.00 91.75 90 ALA A N 1
ATOM 715 C CA . ALA A 1 90 ? -0.191 9.600 -10.125 1.00 91.75 90 ALA A CA 1
ATOM 716 C C . ALA A 1 90 ? 0.102 8.178 -10.628 1.00 91.75 90 ALA A C 1
ATOM 718 O O . ALA A 1 90 ? 0.769 8.010 -11.647 1.00 91.75 90 ALA A O 1
ATOM 719 N N . MET A 1 91 ? -0.439 7.159 -9.955 1.00 91.88 91 MET A N 1
ATOM 720 C CA . MET A 1 91 ? -0.309 5.755 -10.351 1.00 91.88 91 MET A CA 1
ATOM 721 C C . MET A 1 91 ? -0.895 5.510 -11.748 1.00 91.88 91 MET A C 1
ATOM 723 O O . MET A 1 91 ? -0.230 4.935 -12.608 1.00 91.88 91 MET A O 1
ATOM 727 N N . ILE A 1 92 ? -2.114 5.991 -12.006 1.00 93.44 92 ILE A N 1
ATOM 728 C CA . ILE A 1 92 ? -2.765 5.860 -13.317 1.00 93.44 92 ILE A CA 1
ATOM 729 C C . ILE A 1 92 ? -1.945 6.581 -14.399 1.00 93.44 92 ILE A C 1
ATOM 731 O O . ILE A 1 92 ? -1.725 6.031 -15.478 1.00 93.44 92 ILE A O 1
ATOM 735 N N . PHE A 1 93 ? -1.426 7.774 -14.104 1.00 92.88 93 PHE A N 1
ATOM 736 C CA . PHE A 1 93 ? -0.565 8.520 -15.023 1.00 92.88 93 PHE A CA 1
ATOM 737 C C . PHE A 1 93 ? 0.735 7.773 -15.366 1.00 92.88 93 PHE A C 1
ATOM 739 O O . PHE A 1 93 ? 1.116 7.693 -16.539 1.00 92.88 93 PHE A O 1
ATOM 746 N N . VAL A 1 94 ? 1.395 7.188 -14.360 1.00 91.69 94 VAL A N 1
ATOM 747 C CA . VAL A 1 94 ? 2.597 6.355 -14.529 1.00 91.69 94 VAL A CA 1
ATOM 748 C C . VAL A 1 94 ? 2.295 5.147 -15.414 1.00 91.69 94 VAL A C 1
ATOM 750 O O . VAL A 1 94 ? 3.053 4.872 -16.342 1.00 91.69 94 VAL A O 1
ATOM 753 N N . LEU A 1 95 ? 1.172 4.465 -15.180 1.00 93.19 95 LEU A N 1
ATOM 754 C CA . LEU A 1 95 ? 0.747 3.312 -15.976 1.00 93.19 95 LEU A CA 1
ATOM 755 C C . LEU A 1 95 ? 0.486 3.677 -17.440 1.00 93.19 95 LEU A C 1
ATOM 757 O O . LEU A 1 95 ? 0.986 2.994 -18.335 1.00 93.19 95 LEU A O 1
ATOM 761 N N . MET A 1 96 ? -0.255 4.760 -17.694 1.00 92.69 96 MET A N 1
ATOM 762 C CA . MET A 1 96 ? -0.548 5.218 -19.057 1.00 92.69 96 MET A CA 1
ATOM 763 C C . MET A 1 96 ? 0.734 5.596 -19.800 1.00 92.69 96 MET A C 1
ATOM 765 O O . MET A 1 96 ? 0.984 5.098 -20.898 1.00 92.69 96 MET A O 1
ATOM 769 N N . THR A 1 97 ? 1.588 6.407 -19.172 1.00 91.25 97 THR A N 1
ATOM 770 C CA . THR A 1 97 ? 2.869 6.830 -19.756 1.00 91.25 97 THR A CA 1
ATOM 771 C C . THR A 1 97 ? 3.787 5.635 -20.003 1.00 91.25 97 THR A C 1
ATOM 773 O O . THR A 1 97 ? 4.435 5.552 -21.048 1.00 91.25 97 THR A O 1
ATOM 776 N N . GLY A 1 98 ? 3.825 4.688 -19.064 1.00 89.88 98 GLY A N 1
ATOM 777 C CA . GLY A 1 98 ? 4.609 3.467 -19.182 1.00 89.88 98 GLY A CA 1
ATOM 778 C C . GLY A 1 98 ? 4.170 2.602 -20.354 1.00 89.88 98 GLY A C 1
ATOM 779 O O . GLY A 1 98 ? 5.001 2.225 -21.178 1.00 89.88 98 GLY A O 1
ATOM 780 N N . CYS A 1 99 ? 2.863 2.373 -20.494 1.00 91.88 99 CYS A N 1
ATOM 781 C CA . CYS A 1 99 ? 2.315 1.638 -21.630 1.00 91.88 99 CYS A CA 1
ATOM 782 C C . CYS A 1 99 ? 2.620 2.345 -22.954 1.00 91.88 99 CYS A C 1
ATOM 784 O O . CYS A 1 99 ? 3.054 1.692 -23.895 1.00 91.88 99 CYS A O 1
ATOM 786 N N . MET A 1 100 ? 2.454 3.670 -23.033 1.00 91.12 100 MET A N 1
ATOM 787 C CA . MET A 1 100 ? 2.744 4.430 -24.257 1.00 91.12 100 MET A CA 1
ATOM 788 C C . MET A 1 100 ? 4.214 4.317 -24.682 1.00 91.12 100 MET A C 1
ATOM 790 O O . MET A 1 100 ? 4.492 4.117 -25.861 1.00 91.12 100 MET A O 1
ATOM 794 N N . ARG A 1 101 ? 5.158 4.395 -23.733 1.00 88.69 101 ARG A N 1
ATOM 795 C CA . ARG A 1 101 ? 6.600 4.262 -24.017 1.00 88.69 101 ARG A CA 1
ATOM 796 C C . ARG A 1 101 ? 7.001 2.856 -24.467 1.00 88.69 101 ARG A C 1
ATOM 798 O O . ARG A 1 101 ? 7.993 2.718 -25.172 1.00 88.69 101 ARG A O 1
ATOM 805 N N . LEU A 1 102 ? 6.249 1.836 -24.061 1.00 88.06 102 LEU A N 1
ATOM 806 C CA . LEU A 1 102 ? 6.514 0.428 -24.371 1.00 88.06 102 LEU A CA 1
ATOM 807 C C . LEU A 1 102 ? 5.799 -0.064 -25.642 1.00 88.06 102 LEU A C 1
ATOM 809 O O . LEU A 1 102 ? 5.811 -1.256 -25.907 1.00 88.06 102 LEU A O 1
ATOM 813 N N . GLY A 1 103 ? 5.171 0.821 -26.426 1.00 89.44 103 GLY A N 1
ATOM 814 C CA . GLY A 1 103 ? 4.442 0.429 -27.644 1.00 89.44 103 GLY A CA 1
ATOM 815 C C . GLY A 1 103 ? 2.973 0.045 -27.413 1.00 89.44 103 GLY A C 1
ATOM 816 O O . GLY A 1 103 ? 2.309 -0.461 -28.315 1.00 89.44 103 GLY A O 1
ATOM 817 N N . GLY A 1 104 ? 2.437 0.324 -26.223 1.00 92.25 104 GLY A N 1
ATOM 818 C CA . GLY A 1 104 ? 1.036 0.137 -25.851 1.00 92.25 104 GLY A CA 1
ATOM 819 C C . GLY A 1 104 ? 0.790 -1.049 -24.915 1.00 92.25 104 GLY A C 1
ATOM 820 O O . GLY A 1 104 ? 1.662 -1.871 -24.649 1.00 92.25 104 GLY A O 1
ATOM 821 N N . ILE A 1 105 ? -0.449 -1.156 -24.422 1.00 91.75 105 ILE A N 1
ATOM 822 C CA . ILE A 1 105 ? -0.873 -2.213 -23.481 1.00 91.75 105 ILE A CA 1
ATOM 823 C C . ILE A 1 105 ? -0.685 -3.612 -24.085 1.00 91.75 105 ILE A C 1
ATOM 825 O O . ILE A 1 105 ? -0.321 -4.551 -23.381 1.00 91.75 105 ILE A O 1
ATOM 829 N N . ARG A 1 106 ? -0.905 -3.752 -25.398 1.00 92.06 106 ARG A N 1
ATOM 830 C CA . ARG A 1 106 ? -0.763 -5.031 -26.102 1.00 92.06 106 ARG A CA 1
ATOM 831 C C . ARG A 1 106 ? 0.677 -5.537 -26.087 1.00 92.06 106 ARG A C 1
ATOM 833 O O . ARG A 1 106 ? 0.887 -6.729 -25.906 1.00 92.06 106 ARG A O 1
ATOM 840 N N . GLU A 1 107 ? 1.646 -4.641 -26.232 1.00 91.62 107 GLU A N 1
ATOM 841 C CA . GLU A 1 107 ? 3.055 -5.024 -26.207 1.00 91.62 107 GLU A CA 1
ATOM 842 C C . GLU A 1 107 ? 3.500 -5.406 -24.795 1.00 91.62 107 GLU A C 1
ATOM 844 O O . GLU A 1 107 ? 4.124 -6.447 -24.604 1.00 91.62 107 GLU A O 1
ATOM 849 N N . VAL A 1 108 ? 3.060 -4.650 -23.781 1.00 92.44 108 VAL A N 1
ATOM 850 C CA . VAL A 1 108 ? 3.259 -5.029 -22.372 1.00 92.44 108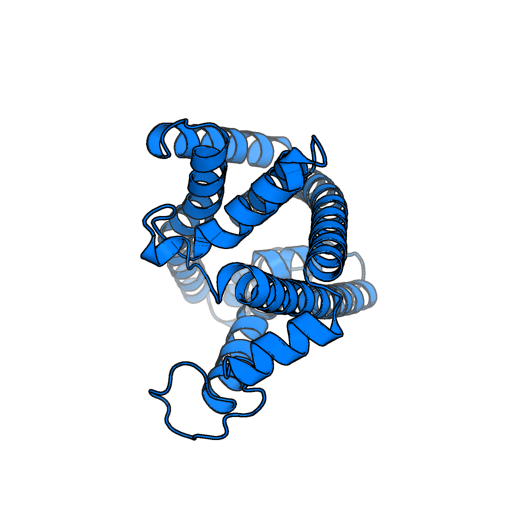 VAL A CA 1
ATOM 851 C C . VAL A 1 108 ? 2.711 -6.434 -22.112 1.00 92.44 108 VAL A C 1
ATOM 853 O O . VAL A 1 108 ? 3.390 -7.251 -21.490 1.00 92.44 108 VAL A O 1
ATOM 856 N N . TRP A 1 109 ? 1.515 -6.747 -22.612 1.00 92.31 109 TRP A N 1
ATOM 857 C CA . TRP A 1 109 ? 0.928 -8.078 -22.472 1.00 92.31 109 TRP A CA 1
ATOM 858 C C . TRP A 1 109 ? 1.764 -9.164 -23.164 1.00 92.31 109 TRP A C 1
ATOM 860 O O . TRP A 1 109 ? 2.087 -10.171 -22.535 1.00 92.31 109 TRP A O 1
ATOM 870 N N . ASN A 1 110 ? 2.173 -8.940 -24.417 1.00 92.56 110 ASN A N 1
ATOM 871 C CA . ASN A 1 110 ? 2.982 -9.886 -25.190 1.00 92.56 110 ASN A CA 1
ATOM 872 C C . ASN A 1 110 ? 4.312 -10.213 -24.496 1.00 92.56 110 ASN A C 1
ATOM 874 O O . ASN A 1 110 ? 4.655 -11.386 -24.352 1.00 92.56 110 ASN A O 1
ATOM 878 N N . VAL A 1 111 ? 5.035 -9.195 -24.017 1.00 91.50 111 VAL A N 1
ATOM 879 C CA . VAL A 1 111 ? 6.322 -9.379 -23.324 1.00 91.50 111 VAL A CA 1
ATOM 880 C C . VAL A 1 111 ? 6.144 -10.183 -22.035 1.00 91.50 111 VAL A C 1
ATOM 882 O O . VAL A 1 111 ? 6.923 -11.090 -21.749 1.00 91.50 111 VAL A O 1
ATOM 885 N N . ASN A 1 112 ? 5.092 -9.905 -21.260 1.00 91.25 112 ASN A N 1
ATOM 886 C CA . ASN A 1 112 ? 4.806 -10.664 -20.040 1.00 91.25 112 ASN A CA 1
ATOM 887 C C . ASN A 1 112 ? 4.373 -12.107 -20.333 1.00 91.25 112 ASN A C 1
ATOM 889 O O . ASN A 1 112 ? 4.681 -13.008 -19.550 1.00 91.25 112 ASN A O 1
ATOM 893 N N . GLN A 1 113 ? 3.691 -12.343 -21.456 1.00 90.94 113 GLN A N 1
ATOM 894 C CA . GLN A 1 113 ? 3.329 -13.686 -21.901 1.00 90.94 113 GLN A CA 1
ATOM 895 C C . GLN A 1 113 ? 4.568 -14.498 -22.295 1.00 90.94 113 GLN A C 1
ATOM 897 O O . GLN A 1 113 ? 4.720 -15.630 -21.842 1.00 90.94 113 GLN A O 1
ATOM 902 N N . GLN A 1 114 ? 5.470 -13.909 -23.086 1.00 89.88 114 GLN A N 1
ATOM 903 C CA . GLN A 1 114 ? 6.741 -14.532 -23.479 1.00 89.88 114 GLN A CA 1
ATOM 904 C C . GLN A 1 114 ? 7.658 -14.774 -22.275 1.00 89.88 114 GLN A C 1
ATOM 906 O O . GLN A 1 114 ? 8.349 -15.784 -22.206 1.00 89.88 114 GLN A O 1
ATOM 911 N N . GLY A 1 115 ? 7.629 -13.868 -21.299 1.00 85.69 115 GLY A N 1
ATOM 912 C CA . GLY A 1 115 ? 8.366 -13.983 -20.044 1.00 85.69 115 GLY A CA 1
ATOM 913 C C . GLY A 1 115 ? 7.764 -14.943 -19.016 1.00 85.69 115 GLY A C 1
ATOM 914 O O . GLY A 1 115 ? 8.236 -14.955 -17.880 1.00 85.69 115 GLY A O 1
ATOM 915 N N . HIS A 1 116 ? 6.706 -15.688 -19.368 1.00 86.31 116 HIS A N 1
ATOM 916 C CA . HIS A 1 116 ? 5.974 -16.589 -18.468 1.00 86.31 116 HIS A CA 1
ATOM 917 C C . HIS A 1 116 ? 5.529 -15.920 -17.152 1.00 86.31 116 HIS A C 1
ATOM 919 O O . HIS A 1 116 ? 5.505 -16.535 -16.091 1.00 86.31 116 HIS A O 1
ATOM 925 N N . ARG A 1 117 ? 5.176 -14.627 -17.198 1.00 85.00 117 ARG A N 1
ATOM 926 C CA . ARG A 1 117 ? 4.699 -13.870 -16.023 1.00 85.00 117 ARG A CA 1
ATOM 927 C C . ARG A 1 117 ? 3.179 -13.893 -15.859 1.00 85.00 117 ARG A C 1
ATOM 929 O O . ARG A 1 117 ? 2.680 -13.512 -14.805 1.00 85.00 117 ARG A O 1
ATOM 936 N N . LEU A 1 118 ? 2.445 -14.332 -16.882 1.00 83.56 118 LEU A N 1
ATOM 937 C CA . LEU A 1 118 ? 0.978 -14.380 -16.903 1.00 83.56 118 LEU A CA 1
ATOM 938 C C . LEU A 1 118 ? 0.436 -15.752 -16.472 1.00 83.56 118 LEU A C 1
ATOM 940 O O . LEU A 1 118 ? -0.353 -16.377 -17.180 1.00 83.56 118 LEU A O 1
ATOM 944 N N . GLU A 1 119 ? 0.853 -16.227 -15.303 1.00 80.50 119 GLU A N 1
ATOM 945 C CA . GLU A 1 119 ? 0.342 -17.468 -14.713 1.00 80.50 119 GLU A CA 1
ATOM 946 C C . GLU A 1 119 ? -0.904 -17.179 -13.866 1.00 80.50 119 GLU A C 1
ATOM 948 O O . GLU A 1 119 ? -0.826 -16.935 -12.665 1.00 80.50 119 GLU A O 1
ATOM 953 N N . LEU A 1 120 ? -2.077 -17.156 -14.507 1.00 72.75 120 LEU A N 1
ATOM 954 C CA . LEU A 1 120 ? -3.331 -16.779 -13.837 1.00 72.75 120 LEU A CA 1
ATOM 955 C C . LEU A 1 120 ? -3.904 -17.886 -12.937 1.00 72.75 120 LEU A C 1
ATOM 957 O O . LEU A 1 120 ? -4.511 -17.588 -11.912 1.00 72.75 120 LEU A O 1
ATOM 961 N N . PHE A 1 121 ? -3.732 -19.155 -13.317 1.00 75.69 121 PHE A N 1
ATOM 962 C CA . PHE A 1 121 ? -4.366 -20.293 -12.644 1.00 75.69 121 PHE A CA 1
ATOM 963 C C . PHE A 1 121 ? -3.408 -21.478 -12.510 1.00 75.69 121 PHE A C 1
ATOM 965 O O . PHE A 1 121 ? -3.556 -22.494 -13.187 1.00 75.69 121 PHE A O 1
ATOM 972 N N . ASN A 1 122 ? -2.429 -21.358 -11.613 1.00 82.56 122 ASN A N 1
ATOM 973 C CA . ASN A 1 122 ? -1.659 -22.516 -11.170 1.00 82.56 122 ASN A CA 1
ATOM 974 C C . ASN A 1 122 ? -2.478 -23.309 -10.131 1.00 82.56 122 ASN A C 1
ATOM 976 O O . ASN A 1 122 ? -2.616 -22.873 -8.990 1.00 82.56 122 ASN A O 1
ATOM 980 N N . MET A 1 123 ? -3.052 -24.444 -10.539 1.00 84.06 123 MET A N 1
ATOM 981 C CA . MET A 1 123 ? -3.925 -25.289 -9.705 1.00 84.06 123 MET A CA 1
ATOM 982 C C . MET A 1 123 ? -3.173 -26.352 -8.890 1.00 84.06 123 MET A C 1
ATOM 984 O O . MET A 1 123 ? -3.813 -27.246 -8.332 1.00 84.06 123 MET A O 1
ATOM 988 N N . ASP A 1 124 ? -1.843 -26.266 -8.813 1.00 84.88 124 ASP A N 1
ATOM 989 C CA . ASP A 1 124 ? -1.029 -27.172 -8.004 1.00 84.88 124 ASP A CA 1
ATOM 990 C C . ASP A 1 124 ? -1.474 -27.135 -6.522 1.00 84.88 124 ASP A C 1
ATOM 992 O O . ASP A 1 124 ? -1.511 -26.054 -5.918 1.00 84.88 124 ASP A O 1
ATOM 996 N N . PRO A 1 125 ? -1.886 -28.276 -5.935 1.00 81.31 125 PRO A N 1
ATOM 997 C CA . PRO A 1 125 ? -2.328 -28.351 -4.548 1.00 81.31 125 PRO A CA 1
ATOM 998 C C . PRO A 1 125 ? -1.178 -28.353 -3.529 1.00 81.31 125 PRO A C 1
ATOM 1000 O O . PRO A 1 125 ? -1.469 -28.413 -2.333 1.00 81.31 125 PRO A O 1
ATOM 1003 N N . ASP A 1 126 ? 0.093 -28.307 -3.950 1.00 84.75 126 ASP A N 1
ATOM 1004 C CA . ASP A 1 126 ? 1.233 -28.267 -3.029 1.00 84.75 126 ASP A CA 1
ATOM 1005 C C . ASP A 1 126 ? 1.166 -27.039 -2.088 1.00 84.75 126 ASP A C 1
ATOM 1007 O O . ASP A 1 126 ? 1.239 -25.893 -2.549 1.00 84.75 126 ASP A O 1
ATOM 1011 N N . PRO A 1 127 ? 1.055 -27.234 -0.758 1.00 78.38 127 PRO A N 1
ATOM 1012 C CA . PRO A 1 127 ? 1.034 -26.133 0.200 1.00 78.38 127 PRO A CA 1
ATOM 1013 C C . PRO A 1 127 ? 2.393 -25.432 0.357 1.00 78.38 127 PRO A C 1
ATOM 1015 O O . PRO A 1 127 ? 2.434 -24.327 0.904 1.00 78.38 127 PRO A O 1
ATOM 1018 N N . PHE A 1 128 ? 3.498 -26.042 -0.088 1.00 82.88 128 PHE A N 1
ATOM 1019 C CA . PHE A 1 128 ? 4.831 -25.427 -0.057 1.00 82.88 128 PHE A CA 1
ATOM 1020 C C . PHE A 1 128 ? 5.117 -24.570 -1.294 1.00 82.88 128 PHE A C 1
ATOM 1022 O O . PHE A 1 128 ? 6.031 -23.736 -1.274 1.00 82.88 128 PHE A O 1
ATOM 1029 N N . ALA A 1 129 ? 4.323 -24.722 -2.355 1.00 82.56 129 ALA A N 1
ATOM 1030 C CA . ALA A 1 129 ? 4.423 -23.885 -3.533 1.00 82.56 129 ALA A CA 1
ATOM 1031 C C . ALA A 1 129 ? 3.994 -22.445 -3.201 1.00 82.56 129 ALA A C 1
ATOM 1033 O O . ALA A 1 129 ? 2.886 -22.166 -2.738 1.00 82.56 129 ALA A O 1
ATOM 1034 N N . ARG A 1 130 ? 4.912 -21.502 -3.449 1.00 75.81 130 ARG A N 1
ATOM 1035 C CA . ARG A 1 130 ? 4.810 -20.110 -2.981 1.00 75.81 130 ARG A CA 1
ATOM 1036 C C . ARG A 1 130 ? 3.530 -19.401 -3.430 1.00 75.81 130 ARG A C 1
ATOM 1038 O O . ARG A 1 130 ? 2.929 -18.703 -2.625 1.00 75.81 130 ARG A O 1
ATOM 1045 N N . ASN A 1 131 ? 3.153 -19.560 -4.699 1.00 80.62 131 ASN A N 1
ATOM 1046 C CA . ASN A 1 131 ? 2.008 -18.890 -5.313 1.00 80.62 131 ASN A CA 1
ATOM 1047 C C . ASN A 1 131 ? 1.216 -19.900 -6.158 1.00 80.62 131 ASN A C 1
ATOM 1049 O O . ASN A 1 131 ? 1.490 -20.073 -7.345 1.00 80.62 131 ASN A O 1
ATOM 1053 N N . THR A 1 132 ? 0.233 -20.561 -5.554 1.00 87.25 132 THR A N 1
ATOM 1054 C CA . THR A 1 132 ? -0.772 -21.367 -6.264 1.00 87.25 132 THR A CA 1
ATOM 1055 C C . THR A 1 132 ? -2.139 -20.735 -6.070 1.00 87.25 132 THR A C 1
ATOM 1057 O O . THR A 1 132 ? -2.320 -19.875 -5.201 1.00 87.25 132 THR A O 1
ATOM 1060 N N . PHE A 1 133 ? -3.124 -21.143 -6.865 1.00 87.25 133 PHE A N 1
ATOM 1061 C CA . PHE A 1 133 ? -4.508 -20.718 -6.684 1.00 87.25 133 PHE A CA 1
ATOM 1062 C C . PHE A 1 133 ? -4.967 -20.968 -5.241 1.00 87.25 133 PHE A C 1
ATOM 1064 O O . PHE A 1 133 ? -5.562 -20.085 -4.630 1.00 87.25 133 PHE A O 1
ATOM 1071 N N . TRP A 1 134 ? -4.617 -22.122 -4.667 1.00 87.44 134 TRP A N 1
ATOM 1072 C CA . TRP A 1 134 ? -5.008 -22.508 -3.314 1.00 87.44 134 TRP A CA 1
ATOM 1073 C C . TRP A 1 134 ? -4.327 -21.670 -2.233 1.00 87.44 134 TRP A C 1
ATOM 1075 O O . TRP A 1 134 ? -5.019 -21.091 -1.390 1.00 87.44 134 TRP A O 1
ATOM 1085 N N . THR A 1 135 ? -2.993 -21.560 -2.263 1.00 87.81 135 THR A N 1
ATOM 1086 C CA . THR A 1 135 ? -2.250 -20.792 -1.248 1.00 87.81 135 THR A CA 1
ATOM 1087 C C . THR A 1 135 ? -2.600 -19.308 -1.312 1.00 87.81 135 THR A C 1
ATOM 1089 O O . THR A 1 135 ? -2.796 -18.668 -0.277 1.00 87.81 135 THR A O 1
ATOM 1092 N N . THR A 1 136 ? -2.803 -18.783 -2.522 1.00 87.69 136 THR A N 1
ATOM 1093 C CA . THR A 1 136 ? -3.230 -17.401 -2.757 1.00 87.69 136 THR A CA 1
ATOM 1094 C C . THR A 1 136 ? -4.667 -17.182 -2.287 1.00 87.69 136 THR A C 1
ATOM 1096 O O . THR A 1 136 ? -4.912 -16.287 -1.484 1.00 87.69 136 THR A O 1
ATOM 1099 N N . PHE A 1 137 ? -5.630 -17.999 -2.720 1.00 88.38 137 PHE A N 1
ATOM 1100 C CA . PHE A 1 137 ? -7.043 -17.807 -2.379 1.00 88.38 137 PHE A CA 1
ATOM 1101 C C . PHE A 1 137 ? -7.282 -17.858 -0.868 1.00 88.38 137 PHE A C 1
ATOM 1103 O O . PHE A 1 137 ? -7.858 -16.924 -0.306 1.00 88.38 137 PHE A O 1
ATOM 1110 N N . PHE A 1 138 ? -6.799 -18.906 -0.193 1.00 89.88 138 PHE A N 1
ATOM 1111 C CA . PHE A 1 138 ? -6.962 -19.023 1.256 1.00 89.88 138 PHE A CA 1
ATOM 1112 C C . PHE A 1 138 ? -6.149 -17.966 2.005 1.00 89.88 138 PHE A C 1
ATOM 1114 O O . PHE A 1 138 ? -6.674 -17.349 2.933 1.00 89.88 138 PHE A O 1
ATOM 1121 N N . GLY A 1 139 ? -4.912 -17.694 1.578 1.00 88.88 139 GLY A N 1
ATOM 1122 C CA . GLY A 1 139 ? -4.073 -16.656 2.175 1.00 88.88 139 GLY A CA 1
ATOM 1123 C C . GLY A 1 139 ? -4.740 -15.280 2.136 1.00 88.88 139 GLY A C 1
ATOM 1124 O O . GLY A 1 139 ? -4.903 -14.640 3.177 1.00 88.88 139 GLY A O 1
ATOM 1125 N N . TYR A 1 140 ? -5.212 -14.852 0.963 1.00 88.69 140 TYR A N 1
ATOM 1126 C CA . TYR A 1 140 ? -5.921 -13.581 0.807 1.00 88.69 140 TYR A CA 1
ATOM 1127 C C . TYR A 1 140 ? -7.263 -13.570 1.546 1.00 88.69 140 TYR A C 1
ATOM 1129 O O . TYR A 1 140 ? -7.591 -12.554 2.159 1.00 88.69 140 TYR A O 1
ATOM 1137 N N . LEU A 1 141 ? -8.020 -14.673 1.556 1.00 90.19 141 LEU A N 1
ATOM 1138 C CA . LEU A 1 141 ? -9.286 -14.763 2.291 1.00 90.19 141 LEU A CA 1
ATOM 1139 C C . LEU A 1 141 ? -9.081 -14.505 3.790 1.00 90.19 141 LEU A C 1
ATOM 1141 O O . LEU A 1 141 ? -9.733 -13.623 4.353 1.00 90.19 141 LEU A O 1
ATOM 1145 N N . PHE A 1 142 ? -8.156 -15.225 4.432 1.00 91.12 142 PHE A N 1
ATOM 1146 C CA . PHE A 1 142 ? -7.871 -15.047 5.859 1.00 91.12 142 PHE A CA 1
ATOM 1147 C C . PHE A 1 142 ? -7.242 -13.685 6.158 1.00 91.12 1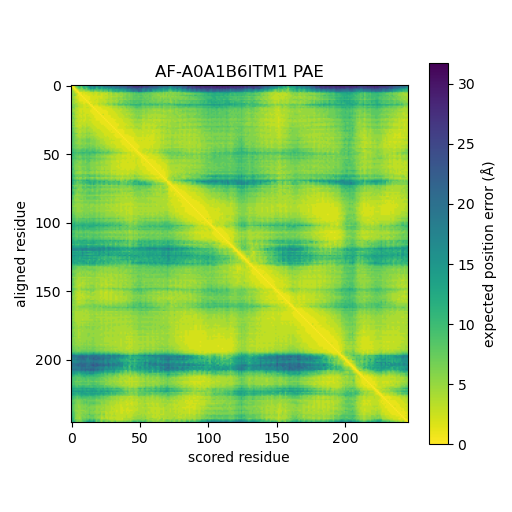42 PHE A C 1
ATOM 1149 O O . PHE A 1 142 ? -7.599 -13.047 7.154 1.00 91.12 142 PHE A O 1
ATOM 1156 N N . MET A 1 143 ? -6.354 -13.203 5.285 1.00 89.00 143 MET A N 1
ATOM 1157 C CA . MET A 1 143 ? -5.740 -11.885 5.431 1.00 89.00 143 MET A CA 1
ATOM 1158 C C . MET A 1 143 ? -6.794 -10.772 5.374 1.00 89.00 143 MET A C 1
ATOM 1160 O O . MET A 1 143 ? -6.816 -9.903 6.248 1.00 89.00 143 MET A O 1
ATOM 1164 N N . HIS A 1 144 ? -7.695 -10.790 4.389 1.00 87.81 144 HIS A N 1
ATOM 1165 C CA . HIS A 1 144 ? -8.748 -9.781 4.266 1.00 87.81 144 HIS A CA 1
ATOM 1166 C C . HIS A 1 144 ? -9.793 -9.897 5.372 1.00 87.81 144 HIS A C 1
ATOM 1168 O O . HIS A 1 144 ? -10.216 -8.872 5.907 1.00 87.81 144 HIS A O 1
ATOM 1174 N N . LEU A 1 145 ? -10.164 -11.117 5.765 1.00 88.56 145 LEU A N 1
ATOM 1175 C CA . LEU A 1 145 ? -11.083 -11.331 6.878 1.00 88.56 145 LEU A CA 1
ATOM 1176 C C . LEU A 1 145 ? -10.514 -10.761 8.179 1.00 88.56 145 LEU A C 1
ATOM 1178 O O . LEU A 1 145 ? -11.213 -10.038 8.879 1.00 88.56 145 LEU A O 1
ATOM 1182 N N . THR A 1 146 ? -9.239 -11.009 8.474 1.00 87.69 146 THR A N 1
ATOM 1183 C CA . THR A 1 146 ? -8.587 -10.464 9.675 1.00 87.69 146 THR A CA 1
ATOM 1184 C C . THR A 1 146 ? -8.532 -8.935 9.626 1.00 87.69 146 THR A C 1
ATOM 1186 O O . THR A 1 146 ? -8.877 -8.265 10.601 1.00 87.69 146 THR A O 1
ATOM 1189 N N . ASN A 1 147 ? -8.174 -8.366 8.470 1.00 85.19 147 ASN A N 1
ATOM 1190 C CA . ASN A 1 147 ? -8.092 -6.916 8.293 1.00 85.19 147 ASN A CA 1
ATOM 1191 C C . ASN A 1 147 ? -9.449 -6.201 8.378 1.00 85.19 147 ASN A C 1
ATOM 1193 O O . ASN A 1 147 ? -9.492 -5.069 8.845 1.00 85.19 147 ASN A O 1
ATOM 1197 N N . LEU A 1 148 ? -10.544 -6.830 7.944 1.00 86.12 148 LEU A N 1
ATOM 1198 C CA . LEU A 1 148 ? -11.876 -6.214 7.962 1.00 86.12 148 LEU A CA 1
ATOM 1199 C C . LEU A 1 148 ? -12.664 -6.543 9.237 1.00 86.12 148 LEU A C 1
ATOM 1201 O O . LEU A 1 148 ? -13.370 -5.688 9.752 1.00 86.12 148 LEU A O 1
ATOM 1205 N N . ALA A 1 149 ? -12.573 -7.767 9.755 1.00 83.38 149 ALA A N 1
ATOM 1206 C CA . ALA A 1 149 ? -13.455 -8.253 10.819 1.00 83.38 149 ALA A CA 1
ATOM 1207 C C . ALA A 1 149 ? -12.813 -8.302 12.210 1.00 83.38 149 ALA A C 1
ATOM 1209 O O . ALA A 1 149 ? -13.536 -8.492 13.184 1.00 83.38 149 ALA A O 1
ATOM 1210 N N . VAL A 1 150 ? -11.486 -8.175 12.320 1.00 83.56 150 VAL A N 1
ATOM 1211 C CA . VAL A 1 150 ? -10.773 -8.296 13.607 1.00 83.56 150 VAL A CA 1
ATOM 1212 C C . VAL A 1 150 ? -9.933 -7.062 13.913 1.00 83.56 150 VAL A C 1
ATOM 1214 O O . VAL A 1 150 ? -9.802 -6.695 15.079 1.00 83.56 150 VAL A O 1
ATOM 1217 N N . ASN A 1 151 ? -9.389 -6.399 12.889 1.00 85.88 151 ASN A N 1
ATOM 1218 C CA . ASN A 1 151 ? -8.533 -5.233 13.068 1.00 85.88 151 ASN A CA 1
ATOM 1219 C C . ASN A 1 151 ? -9.264 -4.111 13.848 1.00 85.88 151 ASN A C 1
ATOM 1221 O O . ASN A 1 151 ? -10.267 -3.578 13.351 1.00 85.88 151 ASN A O 1
ATOM 1225 N N . PRO A 1 152 ? -8.759 -3.715 15.036 1.00 83.88 152 PRO A N 1
ATOM 1226 C CA . PRO A 1 152 ? -9.359 -2.664 15.851 1.00 83.88 152 PRO A CA 1
ATOM 1227 C C . PRO A 1 152 ? -9.554 -1.343 15.102 1.00 83.88 152 PRO A C 1
ATOM 1229 O O . PRO A 1 152 ? -10.609 -0.723 15.239 1.00 83.88 152 PRO A O 1
ATOM 1232 N N . ALA A 1 153 ? -8.598 -0.954 14.253 1.00 83.19 153 ALA A N 1
ATOM 1233 C CA . ALA A 1 153 ? -8.672 0.281 13.479 1.00 83.19 153 ALA A CA 1
ATOM 1234 C C . ALA A 1 153 ? -9.804 0.256 12.441 1.00 83.19 153 ALA A C 1
ATOM 1236 O O . ALA A 1 153 ? -10.530 1.239 12.266 1.00 83.19 153 ALA A O 1
ATOM 1237 N N . ALA A 1 154 ? -9.990 -0.879 11.758 1.00 85.25 154 ALA A N 1
ATOM 1238 C CA . ALA A 1 154 ? -11.069 -1.045 10.787 1.00 85.25 154 ALA A CA 1
ATOM 1239 C C . ALA A 1 154 ? -12.436 -0.983 11.479 1.00 85.25 154 ALA A C 1
ATOM 1241 O O . ALA A 1 154 ? -13.323 -0.245 11.045 1.00 85.25 154 ALA A O 1
ATOM 1242 N N . ILE A 1 155 ? -12.580 -1.680 12.608 1.00 86.75 155 ILE A N 1
ATOM 1243 C CA . ILE A 1 155 ? -13.833 -1.702 13.366 1.00 86.75 155 ILE A CA 1
ATOM 1244 C C . ILE A 1 155 ? -14.163 -0.326 13.945 1.00 86.75 155 ILE A C 1
ATOM 1246 O O . ILE A 1 155 ? -15.313 0.106 13.862 1.00 86.75 155 ILE A O 1
ATOM 1250 N N . GLN A 1 156 ? -13.171 0.415 14.439 1.00 84.06 156 GLN A N 1
ATOM 1251 C CA . GLN A 1 156 ? -13.374 1.782 14.919 1.00 84.06 156 GLN A CA 1
ATOM 1252 C C . GLN A 1 156 ? -13.913 2.712 13.818 1.00 84.06 156 GLN A C 1
ATOM 1254 O O . GLN A 1 156 ? -14.791 3.537 14.081 1.00 84.06 156 GLN A O 1
ATOM 1259 N N . ARG A 1 157 ? -13.467 2.542 12.564 1.00 84.19 157 ARG A N 1
ATOM 1260 C CA . ARG A 1 157 ? -14.004 3.281 11.403 1.00 84.19 157 ARG A CA 1
ATOM 1261 C C . ARG A 1 157 ? -15.445 2.884 11.060 1.00 84.19 157 ARG A C 1
ATOM 1263 O O . ARG A 1 157 ? -16.192 3.702 10.532 1.00 84.19 157 ARG A O 1
ATOM 1270 N N . TYR A 1 158 ? -15.860 1.655 11.355 1.00 86.00 158 TYR A N 1
ATOM 1271 C CA . TYR A 1 158 ? -17.252 1.223 11.162 1.00 86.00 158 TYR A CA 1
ATOM 1272 C C . TYR A 1 158 ? -18.178 1.689 12.285 1.00 86.00 158 TYR A C 1
ATOM 1274 O O . TYR A 1 158 ? -19.373 1.856 12.061 1.00 86.00 158 TYR A O 1
ATOM 1282 N N . LEU A 1 159 ? -17.639 1.908 13.482 1.00 84.69 159 LEU A N 1
ATOM 1283 C CA . LEU A 1 159 ? -18.384 2.416 14.633 1.00 84.69 159 LEU A CA 1
ATOM 1284 C C . LEU A 1 159 ? -18.534 3.943 14.610 1.00 84.69 159 LEU A C 1
ATOM 1286 O O . LEU A 1 159 ? -19.451 4.472 15.231 1.00 84.69 159 LEU A O 1
ATOM 1290 N N . SER A 1 160 ? -17.674 4.654 13.874 1.00 83.94 160 SER A N 1
ATOM 1291 C CA . SER A 1 160 ? -17.733 6.115 13.750 1.00 83.94 160 SER A CA 1
ATOM 1292 C C . SER A 1 160 ? -18.822 6.622 12.797 1.00 83.94 160 SER A C 1
ATOM 1294 O O . SER A 1 160 ? -19.103 7.823 12.779 1.00 83.94 160 SER A O 1
ATOM 1296 N N . VAL A 1 161 ? -19.458 5.738 12.017 1.00 86.88 161 VAL A N 1
ATOM 1297 C CA . VAL A 1 161 ? -20.591 6.101 11.153 1.00 86.88 161 VAL A CA 1
ATOM 1298 C C . VAL A 1 161 ? -21.931 5.968 11.893 1.00 86.88 161 VAL A C 1
ATOM 1300 O O . VAL A 1 161 ? -22.147 5.004 12.626 1.00 86.88 161 VAL A O 1
ATOM 1303 N N . PRO A 1 162 ? -22.885 6.893 11.682 1.00 85.75 162 PRO A N 1
ATOM 1304 C CA . PRO A 1 162 ? -24.096 6.996 12.502 1.00 85.75 162 PRO A CA 1
ATOM 1305 C C . PRO A 1 162 ? -25.113 5.865 12.302 1.00 85.75 162 PRO A C 1
ATOM 1307 O O . PRO A 1 162 ? -26.003 5.695 13.132 1.00 85.75 162 PRO A O 1
ATOM 1310 N N . THR A 1 163 ? -25.044 5.101 11.204 1.00 91.75 163 THR A N 1
ATOM 1311 C CA . THR A 1 163 ? -26.034 4.051 10.908 1.00 91.75 163 THR A CA 1
ATOM 1312 C C . THR A 1 163 ? -25.392 2.765 10.397 1.00 91.75 163 THR A C 1
ATOM 1314 O O . THR A 1 163 ? -24.424 2.792 9.636 1.00 91.75 163 THR A O 1
ATOM 1317 N N . LEU A 1 164 ? -26.005 1.619 10.717 1.00 89.94 164 LEU A N 1
ATOM 1318 C CA . LEU A 1 164 ? -25.568 0.306 10.221 1.00 89.94 164 LEU A CA 1
ATOM 1319 C C . LEU A 1 164 ? -25.580 0.227 8.687 1.00 89.94 164 LEU A C 1
ATOM 1321 O O . LEU A 1 164 ? -24.725 -0.421 8.085 1.00 89.94 164 LEU A O 1
ATOM 1325 N N . ARG A 1 165 ? -26.541 0.897 8.037 1.00 93.00 165 ARG A N 1
ATOM 1326 C CA . ARG A 1 165 ? -26.603 0.961 6.573 1.00 93.00 165 ARG A CA 1
ATOM 1327 C C . ARG A 1 165 ? -25.356 1.636 6.009 1.00 93.00 165 ARG A C 1
ATOM 1329 O O . ARG A 1 165 ? -24.782 1.114 5.061 1.00 93.00 165 ARG A O 1
ATOM 1336 N N . GLN A 1 166 ? -24.924 2.750 6.598 1.00 90.69 166 GLN A N 1
ATOM 1337 C CA . GLN A 1 166 ? -23.692 3.423 6.189 1.00 90.69 166 GLN A CA 1
ATOM 1338 C C . GLN A 1 166 ? -22.461 2.561 6.475 1.00 90.69 166 GLN A C 1
ATOM 1340 O O . GLN A 1 166 ? -21.626 2.438 5.591 1.00 90.69 166 GLN A O 1
ATOM 1345 N N . ALA A 1 167 ? -22.394 1.869 7.618 1.00 89.81 167 ALA A N 1
ATOM 1346 C CA . ALA A 1 167 ? -21.288 0.952 7.920 1.00 89.81 167 ALA A CA 1
ATOM 1347 C C . ALA A 1 167 ? -21.136 -0.158 6.865 1.00 89.81 167 ALA A C 1
ATOM 1349 O O . ALA A 1 167 ? -20.029 -0.426 6.402 1.00 89.81 167 ALA A O 1
ATOM 1350 N N . ARG A 1 168 ? -22.249 -0.758 6.415 1.00 91.69 168 ARG A N 1
ATOM 1351 C CA . ARG A 1 168 ? -22.239 -1.761 5.331 1.00 91.69 168 ARG A CA 1
ATOM 1352 C C . ARG A 1 168 ? -21.707 -1.186 4.020 1.00 91.69 168 ARG A C 1
ATOM 1354 O O . ARG A 1 168 ? -20.898 -1.830 3.358 1.00 91.69 168 ARG A O 1
ATOM 1361 N N . TRP A 1 169 ? -22.131 0.026 3.663 1.00 93.31 169 TRP A N 1
ATOM 1362 C CA . TRP A 1 169 ? -21.607 0.717 2.485 1.00 93.31 169 TRP A CA 1
ATOM 1363 C C . TRP A 1 169 ? -20.119 1.050 2.628 1.00 93.31 169 TRP A C 1
ATOM 1365 O O . TRP A 1 169 ? -19.377 0.850 1.675 1.00 93.31 169 TRP A O 1
ATOM 1375 N N . THR A 1 170 ? -19.651 1.467 3.807 1.00 90.25 170 THR A N 1
ATOM 1376 C CA . THR A 1 170 ? -18.224 1.715 4.074 1.00 90.25 170 THR A CA 1
ATOM 1377 C C . THR A 1 170 ? -17.379 0.466 3.826 1.00 90.25 170 THR A C 1
ATOM 1379 O O . THR A 1 170 ? -16.353 0.543 3.147 1.00 90.25 170 THR A O 1
ATOM 1382 N N . VAL A 1 171 ? -17.820 -0.694 4.327 1.00 90.56 171 VAL A N 1
ATOM 1383 C CA . VAL A 1 171 ? -17.146 -1.983 4.085 1.00 90.56 171 VAL A CA 1
ATOM 1384 C C . VAL A 1 171 ? -17.146 -2.322 2.593 1.00 90.56 171 VAL A C 1
ATOM 1386 O O . VAL A 1 171 ? -16.103 -2.685 2.052 1.00 90.56 171 VAL A O 1
ATOM 1389 N N . PHE A 1 172 ? -18.279 -2.145 1.908 1.00 91.69 172 PHE A N 1
ATOM 1390 C CA . PHE A 1 172 ? -18.383 -2.394 0.469 1.00 91.69 172 PHE A CA 1
ATOM 1391 C C . PHE A 1 172 ? -17.425 -1.511 -0.346 1.00 91.69 172 PHE A C 1
ATOM 1393 O O . PHE A 1 172 ? -16.642 -2.031 -1.140 1.00 91.69 172 PHE A O 1
ATOM 1400 N N . TYR A 1 173 ? -17.419 -0.194 -0.112 1.00 90.94 173 TYR A N 1
ATOM 1401 C CA . TYR A 1 173 ? -16.514 0.732 -0.800 1.00 90.94 173 TYR A CA 1
ATOM 1402 C C . TYR A 1 173 ? -15.044 0.440 -0.500 1.00 90.94 173 TYR A C 1
ATOM 1404 O O . TYR A 1 173 ? -14.208 0.547 -1.393 1.00 90.94 173 TYR A O 1
ATOM 1412 N N . THR A 1 174 ? -14.732 0.015 0.725 1.00 88.88 174 THR A N 1
ATOM 1413 C CA . THR A 1 174 ? -13.380 -0.420 1.095 1.00 88.88 174 THR A CA 1
ATOM 1414 C C . THR A 1 174 ? -12.970 -1.654 0.287 1.00 88.88 174 THR A C 1
ATOM 1416 O O . THR A 1 174 ? -11.884 -1.669 -0.286 1.00 88.88 174 THR A O 1
ATOM 1419 N N . GLY A 1 175 ? -13.850 -2.653 0.161 1.00 89.94 175 GLY A N 1
ATOM 1420 C CA . GLY A 1 175 ? -13.604 -3.839 -0.665 1.00 89.94 175 GLY A CA 1
ATOM 1421 C C . GLY A 1 175 ? -13.373 -3.504 -2.143 1.00 89.94 175 GLY A C 1
ATOM 1422 O O . GLY A 1 175 ? -12.397 -3.965 -2.734 1.00 89.94 175 GLY A O 1
ATOM 1423 N N . VAL A 1 176 ? -14.216 -2.643 -2.723 1.00 91.62 176 VAL A N 1
ATOM 1424 C CA . VAL A 1 176 ? -14.058 -2.172 -4.112 1.00 91.62 176 VAL A CA 1
ATOM 1425 C C . VAL A 1 176 ? -12.746 -1.399 -4.291 1.00 91.62 176 VAL A C 1
ATOM 1427 O O . VAL A 1 176 ? -12.019 -1.640 -5.254 1.00 91.62 176 VAL A O 1
ATOM 1430 N N . GLY A 1 177 ? -12.403 -0.511 -3.354 1.00 90.31 177 GLY A N 1
ATOM 1431 C CA . GLY A 1 177 ? -11.154 0.252 -3.384 1.00 90.31 177 GLY A CA 1
ATOM 1432 C C . GLY A 1 177 ? -9.914 -0.642 -3.338 1.00 90.31 177 GLY A C 1
ATOM 1433 O O . GLY A 1 177 ? -9.013 -0.480 -4.163 1.00 90.31 177 GLY A O 1
ATOM 1434 N N . PHE A 1 178 ? -9.893 -1.635 -2.441 1.00 88.75 178 PHE A N 1
ATOM 1435 C CA . PHE A 1 178 ? -8.817 -2.630 -2.386 1.00 88.75 178 PHE A CA 1
ATOM 1436 C C . PHE A 1 178 ? -8.688 -3.400 -3.699 1.00 88.75 178 PHE A C 1
ATOM 1438 O O . PHE A 1 178 ? -7.576 -3.549 -4.204 1.00 88.75 178 PHE A O 1
ATOM 1445 N N . TYR A 1 179 ? -9.807 -3.845 -4.276 1.00 90.62 179 TYR A N 1
ATOM 1446 C CA . TYR A 1 179 ? -9.798 -4.550 -5.555 1.00 90.62 179 TYR A CA 1
ATOM 1447 C C . TYR A 1 179 ? -9.183 -3.694 -6.675 1.00 90.62 179 TYR A C 1
ATOM 1449 O O . TYR A 1 179 ? -8.316 -4.172 -7.407 1.00 90.62 179 TYR A O 1
ATOM 1457 N N . ILE A 1 180 ? -9.563 -2.417 -6.783 1.00 92.44 180 ILE A N 1
ATOM 1458 C CA . ILE A 1 180 ? -9.018 -1.500 -7.797 1.00 92.44 180 ILE A CA 1
ATOM 1459 C C . ILE A 1 180 ? -7.509 -1.294 -7.601 1.00 92.44 180 ILE A C 1
ATOM 1461 O O . ILE A 1 180 ? -6.739 -1.464 -8.547 1.00 92.44 180 ILE A O 1
ATOM 1465 N N . ILE A 1 181 ? -7.069 -0.966 -6.381 1.00 90.81 181 ILE A N 1
ATOM 1466 C CA . ILE A 1 181 ? -5.652 -0.687 -6.089 1.00 90.81 181 ILE A CA 1
ATOM 1467 C C . ILE A 1 181 ? -4.781 -1.926 -6.329 1.00 90.81 181 ILE A C 1
ATOM 1469 O O . ILE A 1 181 ? -3.690 -1.802 -6.892 1.00 90.81 181 ILE A O 1
ATOM 1473 N N . MET A 1 182 ? -5.260 -3.117 -5.958 1.00 90.06 182 MET A N 1
ATOM 1474 C CA . MET A 1 182 ? -4.542 -4.371 -6.204 1.00 90.06 182 MET A CA 1
ATOM 1475 C C . MET A 1 182 ? -4.348 -4.619 -7.699 1.00 90.06 182 MET A C 1
ATOM 1477 O O . MET A 1 182 ? -3.225 -4.867 -8.127 1.00 90.06 182 MET A O 1
ATOM 1481 N N . ASN A 1 183 ? -5.396 -4.465 -8.514 1.00 91.94 183 ASN A N 1
ATOM 1482 C CA . ASN A 1 183 ? -5.281 -4.640 -9.965 1.00 91.94 183 ASN A CA 1
ATO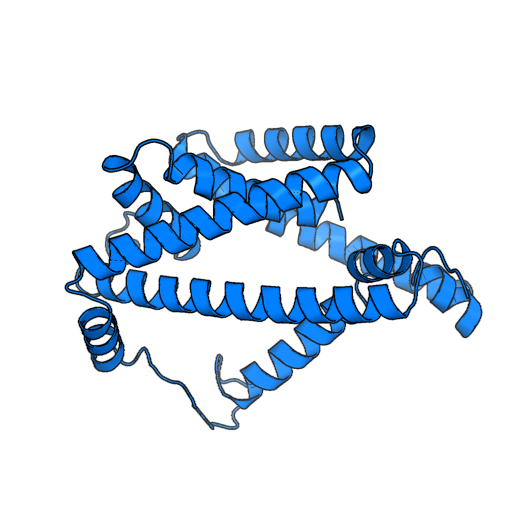M 1483 C C . ASN A 1 183 ? -4.325 -3.620 -10.602 1.00 91.94 183 ASN A C 1
ATOM 1485 O O . ASN A 1 183 ? -3.494 -3.996 -11.428 1.00 91.94 183 ASN A O 1
ATOM 1489 N N . LEU A 1 184 ? -4.389 -2.347 -10.194 1.00 93.69 184 LEU A N 1
ATOM 1490 C CA . LEU A 1 184 ? -3.472 -1.313 -10.688 1.00 93.69 184 LEU A CA 1
ATOM 1491 C C . LEU A 1 184 ? -2.016 -1.603 -10.305 1.00 93.69 184 LEU A C 1
ATOM 1493 O O . LEU A 1 184 ? -1.117 -1.424 -11.123 1.00 93.69 184 LEU A O 1
ATOM 1497 N N . THR A 1 185 ? -1.781 -2.083 -9.085 1.00 91.12 185 THR A N 1
ATOM 1498 C CA . THR A 1 185 ? -0.433 -2.413 -8.601 1.00 91.12 185 THR A CA 1
ATOM 1499 C C . THR A 1 185 ? 0.122 -3.651 -9.305 1.00 91.12 185 THR A C 1
ATOM 1501 O O . THR A 1 185 ? 1.281 -3.652 -9.720 1.00 91.12 185 THR A O 1
ATOM 1504 N N . THR A 1 186 ? -0.704 -4.677 -9.525 1.00 90.88 186 THR A N 1
ATOM 1505 C CA . THR A 1 186 ? -0.330 -5.851 -10.327 1.00 90.88 186 THR A CA 1
ATOM 1506 C C . THR A 1 186 ? 0.013 -5.446 -11.756 1.00 90.88 186 THR A C 1
ATOM 1508 O O . THR A 1 186 ? 1.051 -5.848 -12.280 1.00 90.88 186 THR A O 1
ATOM 1511 N N . PHE A 1 187 ? -0.807 -4.593 -12.375 1.00 93.00 187 PHE A N 1
ATOM 1512 C CA . PHE A 1 187 ? -0.543 -4.100 -13.723 1.00 93.00 187 PHE A CA 1
ATOM 1513 C C . PHE A 1 187 ? 0.737 -3.254 -13.790 1.00 93.00 187 PHE A C 1
ATOM 1515 O O . PHE A 1 187 ? 1.511 -3.394 -14.737 1.00 93.00 187 PHE A O 1
ATOM 1522 N N . LEU A 1 188 ? 1.034 -2.455 -12.758 1.00 92.75 188 LEU A N 1
ATOM 1523 C CA . LEU A 1 188 ? 2.320 -1.762 -12.645 1.00 92.75 188 LEU A CA 1
ATOM 1524 C C . LEU A 1 188 ? 3.484 -2.757 -12.618 1.00 92.75 188 LEU A C 1
ATOM 1526 O O . LEU A 1 188 ? 4.479 -2.535 -13.301 1.00 92.75 188 LEU A O 1
ATOM 1530 N N . GLY A 1 189 ? 3.352 -3.868 -11.891 1.00 91.19 189 GLY A N 1
ATOM 1531 C CA . GLY A 1 189 ? 4.338 -4.951 -11.899 1.00 91.19 189 GLY A CA 1
ATOM 1532 C C . GLY A 1 189 ? 4.612 -5.503 -13.304 1.00 91.19 189 GLY A C 1
ATOM 1533 O O . GLY A 1 189 ? 5.773 -5.680 -13.674 1.00 91.19 189 GLY A O 1
ATOM 1534 N N . LEU A 1 190 ? 3.567 -5.695 -14.117 1.00 91.94 190 LEU A N 1
ATOM 1535 C CA . LEU A 1 190 ? 3.700 -6.141 -15.512 1.00 91.94 190 LEU A CA 1
ATOM 1536 C C . LEU A 1 190 ? 4.396 -5.093 -16.393 1.00 91.94 190 LEU A C 1
ATOM 1538 O O . LEU A 1 190 ? 5.246 -5.443 -17.214 1.00 91.94 190 LEU A O 1
ATOM 1542 N N . VAL A 1 191 ? 4.076 -3.808 -16.213 1.00 92.38 191 VAL A N 1
ATOM 1543 C CA . VAL A 1 191 ? 4.744 -2.698 -16.919 1.00 92.38 191 VAL A CA 1
ATOM 1544 C C . VAL A 1 191 ? 6.225 -2.626 -16.543 1.00 92.38 191 VAL A C 1
ATOM 1546 O O . VAL A 1 191 ? 7.075 -2.464 -17.418 1.00 92.38 191 VAL A O 1
ATOM 1549 N N . LEU A 1 192 ? 6.553 -2.791 -15.259 1.00 90.62 192 LEU A N 1
ATOM 1550 C CA . LEU A 1 192 ? 7.935 -2.821 -14.780 1.00 90.62 192 LEU A CA 1
ATOM 1551 C C . LEU A 1 192 ? 8.706 -4.000 -15.368 1.00 90.62 192 LEU A C 1
ATOM 1553 O O . LEU A 1 192 ? 9.824 -3.813 -15.847 1.00 90.62 192 LEU A O 1
ATOM 1557 N N . TYR A 1 193 ? 8.107 -5.193 -15.387 1.00 89.56 193 TYR A N 1
ATOM 1558 C CA . TYR A 1 193 ? 8.723 -6.345 -16.036 1.00 89.56 193 TYR A CA 1
ATOM 1559 C C . TYR A 1 193 ? 8.963 -6.068 -17.523 1.00 89.56 193 TYR A C 1
ATOM 1561 O O . TYR A 1 193 ? 10.090 -6.202 -17.987 1.00 89.56 193 TYR A O 1
ATOM 1569 N N . ALA A 1 194 ? 7.957 -5.582 -18.254 1.00 89.50 194 ALA A N 1
ATOM 1570 C CA . ALA A 1 194 ? 8.108 -5.249 -19.669 1.00 89.50 194 ALA A CA 1
ATOM 1571 C C . ALA A 1 194 ? 9.198 -4.188 -19.915 1.00 89.50 194 ALA A C 1
ATOM 1573 O O . ALA A 1 194 ? 9.941 -4.288 -20.890 1.00 89.50 194 ALA A O 1
ATOM 1574 N N . ARG A 1 195 ? 9.366 -3.214 -19.012 1.00 88.62 195 ARG A N 1
ATOM 1575 C CA . ARG A 1 195 ? 10.427 -2.199 -19.102 1.00 88.62 195 ARG A CA 1
ATOM 1576 C C . ARG A 1 195 ? 11.831 -2.758 -18.869 1.00 88.62 195 ARG A C 1
ATOM 1578 O O . ARG A 1 195 ? 12.756 -2.316 -19.551 1.00 88.62 195 ARG A O 1
ATOM 1585 N N . TYR A 1 196 ? 11.985 -3.670 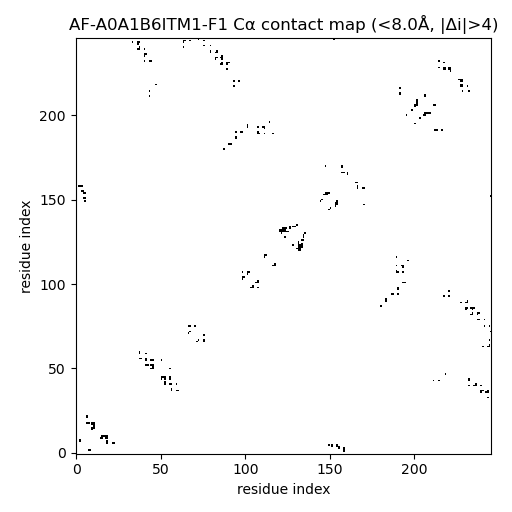-17.910 1.00 86.62 196 TYR A N 1
ATOM 1586 C CA . TYR A 1 196 ? 13.288 -4.129 -17.412 1.00 86.62 196 TYR A CA 1
ATOM 1587 C C . TYR A 1 196 ? 13.646 -5.574 -17.802 1.00 86.62 196 TYR A C 1
ATOM 1589 O O . TYR A 1 196 ? 14.716 -6.045 -17.430 1.00 86.62 196 TYR A O 1
ATOM 1597 N N . HIS A 1 197 ? 12.820 -6.276 -18.587 1.00 80.81 197 HIS A N 1
ATOM 1598 C CA . HIS A 1 197 ? 13.083 -7.669 -18.986 1.00 80.81 197 HIS A CA 1
ATOM 1599 C C . HIS A 1 197 ? 14.427 -7.859 -19.714 1.00 80.81 197 HIS A C 1
ATOM 1601 O O . HIS A 1 197 ? 15.063 -8.895 -19.551 1.00 80.81 197 HIS A O 1
ATOM 1607 N N . GLY A 1 198 ? 14.866 -6.869 -20.503 1.00 75.56 198 GLY A N 1
ATOM 1608 C CA . GLY A 1 198 ? 16.130 -6.914 -21.249 1.00 75.56 198 GLY A CA 1
ATOM 1609 C C . GLY A 1 198 ? 17.346 -6.352 -20.501 1.00 75.56 198 GLY A C 1
ATOM 1610 O O . GLY A 1 198 ? 18.474 -6.552 -20.938 1.00 75.56 198 GLY A O 1
ATOM 1611 N N . CYS A 1 199 ? 17.141 -5.636 -19.393 1.00 75.25 199 CYS A N 1
ATOM 1612 C CA . CYS A 1 199 ? 18.212 -5.070 -18.574 1.00 75.25 199 CYS A CA 1
ATOM 1613 C C . CYS A 1 199 ? 17.703 -4.950 -17.138 1.00 75.25 199 CYS A C 1
ATOM 1615 O O . CYS A 1 199 ? 17.063 -3.956 -16.784 1.00 75.25 199 CYS A O 1
ATOM 1617 N N . ASP A 1 200 ? 17.937 -5.995 -16.341 1.00 74.81 200 ASP A N 1
ATOM 1618 C CA . ASP A 1 200 ? 17.464 -6.052 -14.962 1.00 74.81 200 ASP A CA 1
ATOM 1619 C C . ASP A 1 200 ? 18.307 -5.110 -14.079 1.00 74.81 200 ASP A C 1
ATOM 1621 O O . ASP A 1 200 ? 19.495 -5.367 -13.856 1.00 74.81 200 ASP A O 1
ATOM 1625 N N . PRO A 1 201 ? 17.723 -4.022 -13.545 1.00 69.19 201 PRO A N 1
ATOM 1626 C CA . PRO A 1 201 ? 18.444 -3.060 -12.720 1.00 69.19 201 PRO A CA 1
ATOM 1627 C C . PRO A 1 201 ? 18.886 -3.646 -11.370 1.00 69.19 201 PRO A C 1
ATOM 1629 O O . PRO A 1 201 ? 19.791 -3.091 -10.740 1.00 69.19 201 PRO A O 1
ATOM 1632 N N . VAL A 1 202 ? 18.285 -4.756 -10.924 1.00 68.69 202 VAL A N 1
ATOM 1633 C CA . VAL A 1 202 ? 18.721 -5.478 -9.720 1.00 68.69 202 VAL A CA 1
ATOM 1634 C C . VAL A 1 202 ? 19.979 -6.289 -10.025 1.00 68.69 202 VAL A C 1
ATOM 1636 O O . VAL A 1 202 ? 20.966 -6.175 -9.300 1.00 68.69 202 VAL A O 1
ATOM 1639 N N . ALA A 1 203 ? 19.992 -7.033 -11.135 1.00 64.75 203 ALA A N 1
ATOM 1640 C CA . ALA A 1 203 ? 21.176 -7.772 -11.583 1.00 64.75 203 ALA A CA 1
ATOM 1641 C C . ALA A 1 203 ? 22.341 -6.839 -11.963 1.00 64.75 203 ALA A C 1
ATOM 1643 O O . ALA A 1 203 ? 23.501 -7.161 -11.717 1.00 64.75 203 ALA A O 1
ATOM 1644 N N . ALA A 1 204 ? 22.035 -5.654 -12.500 1.00 67.50 204 ALA A N 1
ATOM 1645 C CA . ALA A 1 204 ? 23.016 -4.615 -12.807 1.00 67.50 204 ALA A CA 1
ATOM 1646 C C . ALA A 1 204 ? 23.554 -3.876 -11.561 1.00 67.50 204 ALA A C 1
ATOM 1648 O O . ALA A 1 204 ? 24.402 -2.995 -11.694 1.00 67.50 204 ALA A O 1
ATOM 1649 N N . GLY A 1 205 ? 23.059 -4.186 -10.355 1.00 68.19 205 GLY A N 1
ATOM 1650 C CA . GLY A 1 205 ? 23.515 -3.580 -9.099 1.00 68.19 205 GLY A CA 1
ATOM 1651 C C . GLY A 1 205 ? 23.096 -2.120 -8.896 1.00 68.19 205 GLY A C 1
ATOM 1652 O O . GLY A 1 205 ? 23.555 -1.477 -7.952 1.00 68.19 205 GLY A O 1
ATOM 1653 N N . VAL A 1 206 ? 22.211 -1.590 -9.747 1.00 64.56 206 VAL A N 1
ATOM 1654 C CA . VAL A 1 206 ? 21.675 -0.221 -9.636 1.00 64.56 206 VAL A CA 1
ATOM 1655 C C . VAL A 1 206 ? 20.720 -0.110 -8.442 1.00 64.56 206 VAL A C 1
ATOM 1657 O O . VAL A 1 206 ? 20.608 0.948 -7.822 1.00 64.56 206 VAL A O 1
ATOM 1660 N N . ILE A 1 207 ? 20.055 -1.214 -8.089 1.00 67.19 207 ILE A N 1
ATOM 1661 C CA . ILE A 1 207 ? 19.101 -1.305 -6.983 1.00 67.19 207 ILE A CA 1
ATOM 1662 C C . ILE A 1 207 ? 19.443 -2.505 -6.089 1.00 67.19 207 ILE A C 1
ATOM 1664 O O . ILE A 1 207 ? 19.758 -3.581 -6.587 1.00 67.19 207 ILE A O 1
ATOM 1668 N N . LYS A 1 208 ? 19.322 -2.351 -4.762 1.00 62.00 208 LYS A N 1
ATOM 1669 C CA . LYS A 1 208 ? 19.609 -3.431 -3.795 1.00 62.00 208 LYS A CA 1
ATOM 1670 C C . LYS A 1 208 ? 18.443 -4.398 -3.576 1.00 62.00 208 LYS A C 1
ATOM 1672 O O . LYS A 1 208 ? 18.648 -5.502 -3.079 1.00 62.00 208 LYS A O 1
ATOM 1677 N N . THR A 1 209 ? 17.205 -3.988 -3.850 1.00 66.88 209 THR A N 1
ATOM 1678 C CA . THR A 1 209 ? 16.008 -4.791 -3.549 1.00 66.88 209 THR A CA 1
ATOM 1679 C C . THR A 1 209 ? 14.878 -4.483 -4.527 1.00 66.88 209 THR A C 1
ATOM 1681 O O . THR A 1 209 ? 14.659 -3.329 -4.881 1.00 66.88 209 THR A O 1
ATOM 1684 N N . HIS A 1 210 ? 14.090 -5.494 -4.904 1.00 69.38 210 HIS A N 1
ATOM 1685 C CA . HIS A 1 210 ? 12.938 -5.332 -5.805 1.00 69.38 210 HIS A CA 1
ATOM 1686 C C . HIS A 1 210 ? 11.889 -4.312 -5.318 1.00 69.38 210 HIS A C 1
ATOM 1688 O O . HIS A 1 210 ? 11.208 -3.705 -6.139 1.00 69.38 210 HIS A O 1
ATOM 1694 N N . SER A 1 211 ? 11.780 -4.062 -4.008 1.00 68.44 211 SER A N 1
ATOM 1695 C CA . SER A 1 211 ? 10.864 -3.061 -3.430 1.00 68.44 211 SER A CA 1
ATOM 1696 C C . SER A 1 211 ? 11.149 -1.625 -3.884 1.00 68.44 211 SER A C 1
ATOM 1698 O O . SER A 1 211 ? 10.260 -0.779 -3.870 1.00 68.44 211 SER A O 1
ATOM 1700 N N . GLN A 1 212 ? 12.375 -1.352 -4.321 1.00 77.12 212 GLN A N 1
ATOM 1701 C CA . GLN A 1 212 ? 12.820 -0.037 -4.775 1.00 77.12 212 GLN A CA 1
ATOM 1702 C C . GLN A 1 212 ? 12.563 0.197 -6.277 1.00 77.12 212 GLN A C 1
ATOM 1704 O O . GLN A 1 212 ? 12.669 1.325 -6.760 1.00 77.12 212 GLN A O 1
ATOM 1709 N N . LEU A 1 213 ? 12.200 -0.856 -7.022 1.00 83.31 213 LEU A N 1
ATOM 1710 C CA . LEU A 1 213 ? 12.027 -0.822 -8.477 1.00 83.31 213 LEU A CA 1
ATOM 1711 C C . LEU A 1 213 ? 10.927 0.155 -8.909 1.00 83.31 213 LEU A C 1
ATOM 1713 O O . LEU A 1 213 ? 11.117 0.941 -9.834 1.00 83.31 213 LEU A O 1
ATOM 1717 N N . VAL A 1 214 ? 9.794 0.140 -8.200 1.00 86.62 214 VAL A N 1
ATOM 1718 C CA . VAL A 1 214 ? 8.662 1.041 -8.458 1.00 86.62 214 VAL A CA 1
ATOM 1719 C C . VAL A 1 214 ? 9.106 2.498 -8.358 1.00 86.62 214 VAL A C 1
ATOM 1721 O O . VAL A 1 214 ? 8.838 3.293 -9.254 1.00 86.62 214 VAL A O 1
ATOM 1724 N N . LEU A 1 215 ? 9.822 2.851 -7.291 1.00 84.19 215 LEU A N 1
ATOM 1725 C CA . LEU A 1 215 ? 10.246 4.226 -7.060 1.00 84.19 215 LEU A CA 1
ATOM 1726 C C . LEU A 1 215 ? 11.310 4.677 -8.065 1.00 84.19 215 LEU A C 1
ATOM 1728 O O . LEU A 1 215 ? 11.252 5.808 -8.552 1.00 84.19 215 LEU A O 1
ATOM 1732 N N . MET A 1 216 ? 12.246 3.795 -8.430 1.00 83.81 216 MET A N 1
ATOM 1733 C CA . MET A 1 216 ? 13.206 4.073 -9.502 1.00 83.81 216 MET A CA 1
ATOM 1734 C C . MET A 1 216 ? 12.481 4.371 -10.820 1.00 83.81 216 MET A C 1
ATOM 1736 O O . MET A 1 216 ? 12.775 5.360 -11.485 1.00 83.81 216 MET A O 1
ATOM 1740 N N . TYR A 1 217 ? 11.487 3.565 -11.176 1.00 87.25 217 TYR A N 1
ATOM 1741 C CA . TYR A 1 217 ? 10.737 3.770 -12.408 1.00 87.25 217 TYR A CA 1
ATOM 1742 C C . TYR A 1 217 ? 9.921 5.068 -12.396 1.00 87.25 217 TYR A C 1
ATOM 1744 O O . TYR A 1 217 ? 9.931 5.837 -13.360 1.00 87.25 217 TYR A O 1
ATOM 1752 N N . VAL A 1 218 ? 9.248 5.361 -11.282 1.00 87.06 218 VAL A N 1
ATOM 1753 C CA . VAL A 1 218 ? 8.479 6.602 -11.127 1.00 87.06 218 VAL A CA 1
ATOM 1754 C C . VAL A 1 218 ? 9.396 7.828 -11.171 1.00 87.06 218 VAL A C 1
ATOM 1756 O O . VAL A 1 218 ? 9.030 8.836 -11.772 1.00 87.06 218 VAL A O 1
ATOM 1759 N N . THR A 1 219 ? 10.596 7.760 -10.589 1.00 84.69 219 THR A N 1
ATOM 1760 C CA . THR A 1 219 ? 11.588 8.847 -10.679 1.00 84.69 219 THR A CA 1
ATOM 1761 C C . THR A 1 219 ? 12.169 8.988 -12.088 1.00 84.69 219 THR A C 1
ATOM 1763 O O . THR A 1 219 ? 12.370 10.115 -12.538 1.00 84.69 219 THR A O 1
ATOM 1766 N N . GLU A 1 220 ? 12.357 7.892 -12.831 1.00 84.94 220 GLU A N 1
ATOM 1767 C CA . GLU A 1 220 ? 12.749 7.910 -14.250 1.00 84.94 220 GLU A CA 1
ATOM 1768 C C . GLU A 1 220 ? 11.698 8.620 -15.117 1.00 84.94 220 GLU A C 1
ATOM 1770 O O . GLU A 1 220 ? 12.044 9.497 -15.913 1.00 84.94 220 GLU A O 1
ATOM 1775 N N . ILE A 1 221 ? 10.410 8.314 -14.927 1.00 85.06 221 ILE A N 1
ATOM 1776 C CA . ILE A 1 221 ? 9.310 9.033 -15.594 1.00 85.06 221 ILE A CA 1
ATOM 1777 C C . ILE A 1 221 ? 9.228 10.482 -15.096 1.00 85.06 221 ILE A C 1
ATOM 1779 O O . ILE A 1 221 ? 9.020 11.402 -15.890 1.00 85.06 221 ILE A O 1
ATOM 1783 N N . GLY A 1 222 ? 9.444 10.699 -13.799 1.00 82.06 222 GLY A N 1
ATOM 1784 C CA . GLY A 1 222 ? 9.433 12.009 -13.152 1.00 82.06 222 GLY A CA 1
ATOM 1785 C C . GLY A 1 222 ? 10.494 12.979 -13.680 1.00 82.06 222 GLY A C 1
ATOM 1786 O O . GLY A 1 222 ? 10.294 14.186 -13.584 1.00 82.06 222 GLY A O 1
ATOM 1787 N N . LYS A 1 223 ? 11.571 12.498 -14.322 1.00 83.12 223 LYS A N 1
ATOM 1788 C CA . LYS A 1 223 ? 12.515 13.369 -15.052 1.00 83.12 223 LYS A CA 1
ATOM 1789 C C . LYS A 1 223 ? 11.842 14.125 -16.201 1.00 83.12 223 LYS A C 1
ATOM 1791 O O . LYS A 1 223 ? 12.242 15.240 -16.509 1.00 83.12 223 LYS A O 1
ATOM 1796 N N . SER A 1 224 ? 10.830 13.526 -16.831 1.00 83.50 224 SER A N 1
ATOM 1797 C CA . SER A 1 224 ? 10.030 14.171 -17.881 1.00 83.50 224 SER A CA 1
ATOM 1798 C C . SER A 1 224 ? 8.868 14.998 -17.319 1.00 83.50 224 SER A C 1
ATOM 1800 O O . SER A 1 224 ? 8.388 15.899 -17.998 1.00 83.50 224 SER A O 1
ATOM 1802 N N . TYR A 1 225 ? 8.418 14.696 -16.096 1.00 85.44 225 TYR A N 1
ATOM 1803 C CA . TYR A 1 225 ? 7.263 15.325 -15.451 1.00 85.44 225 TYR A CA 1
ATOM 1804 C C . TYR A 1 225 ? 7.606 15.725 -14.006 1.00 85.44 225 TYR A C 1
ATOM 1806 O O . TYR A 1 225 ? 7.429 14.915 -13.084 1.00 85.44 225 TYR A O 1
ATOM 1814 N N . PRO A 1 226 ? 8.109 16.956 -13.783 1.00 82.31 226 PRO A N 1
ATOM 1815 C CA . PRO A 1 226 ? 8.511 17.397 -12.454 1.00 82.31 226 PRO A CA 1
ATOM 1816 C C . PRO A 1 226 ? 7.315 17.366 -11.492 1.00 82.31 226 PRO A C 1
ATOM 1818 O O . PRO A 1 226 ? 6.205 17.755 -11.841 1.00 82.31 226 PRO A O 1
ATOM 1821 N N . GLY A 1 227 ? 7.541 16.871 -10.274 1.00 83.56 227 GLY A N 1
ATOM 1822 C CA . GLY A 1 227 ? 6.514 16.737 -9.234 1.00 83.56 227 GLY A CA 1
ATOM 1823 C C . GLY A 1 227 ? 5.854 15.356 -9.143 1.00 83.56 227 GLY A C 1
ATOM 1824 O O . GLY A 1 227 ? 5.433 14.980 -8.051 1.00 83.56 227 GLY A O 1
ATOM 1825 N N . LEU A 1 228 ? 5.851 14.546 -10.211 1.00 86.81 228 LEU A N 1
ATOM 1826 C CA . LEU A 1 228 ? 5.2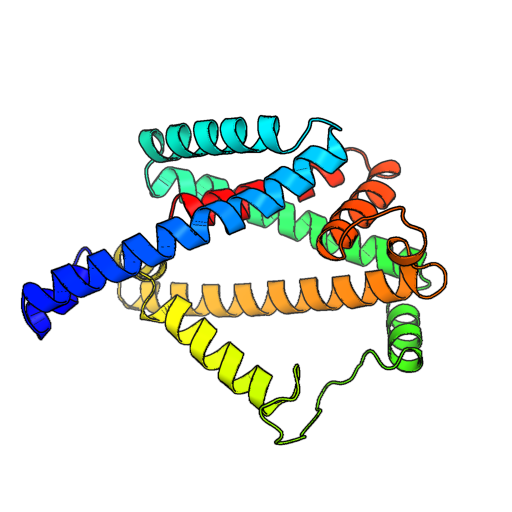30 13.209 -10.197 1.00 86.81 228 LEU A CA 1
ATOM 1827 C C . LEU A 1 228 ? 5.864 12.279 -9.152 1.00 86.81 228 LEU A C 1
ATOM 1829 O O . LEU A 1 228 ? 5.164 11.615 -8.391 1.00 86.81 228 LEU A O 1
ATOM 1833 N N . ALA A 1 229 ? 7.196 12.266 -9.088 1.00 85.12 229 ALA A N 1
ATOM 1834 C CA . ALA A 1 229 ? 7.928 11.450 -8.125 1.00 85.12 229 ALA A CA 1
ATOM 1835 C C . ALA A 1 229 ? 7.674 11.887 -6.677 1.00 85.12 229 ALA A C 1
ATOM 1837 O O . ALA A 1 229 ? 7.509 11.040 -5.803 1.00 85.12 229 ALA A O 1
ATOM 1838 N N . GLY A 1 230 ? 7.585 13.199 -6.436 1.00 86.56 230 GLY A N 1
ATOM 1839 C CA . GLY A 1 230 ? 7.239 13.745 -5.125 1.00 86.56 230 GLY A CA 1
ATOM 1840 C C . GLY A 1 230 ? 5.812 13.386 -4.710 1.00 86.56 230 GLY A C 1
ATOM 1841 O O . GLY A 1 230 ? 5.602 12.986 -3.571 1.00 86.56 230 GLY A O 1
ATOM 1842 N N . LEU A 1 231 ? 4.858 13.454 -5.644 1.00 88.50 231 LEU A N 1
ATOM 1843 C CA . LEU A 1 231 ? 3.455 13.098 -5.417 1.00 88.50 231 LEU A CA 1
ATOM 1844 C C . LEU A 1 231 ? 3.275 11.610 -5.092 1.00 88.50 231 LEU A C 1
ATOM 1846 O O . LEU A 1 231 ? 2.516 11.243 -4.199 1.00 88.50 231 LEU A O 1
ATOM 1850 N N . PHE A 1 232 ? 3.995 10.744 -5.804 1.00 86.75 232 PHE A N 1
ATOM 1851 C CA . PHE A 1 232 ? 3.971 9.310 -5.538 1.00 86.75 232 PHE A CA 1
ATOM 1852 C C . PHE A 1 232 ? 4.636 8.980 -4.195 1.00 86.75 232 PHE A C 1
ATOM 1854 O O . PHE A 1 232 ? 4.097 8.204 -3.407 1.00 86.75 232 PHE A O 1
ATOM 1861 N N . LEU A 1 233 ? 5.781 9.607 -3.902 1.00 87.19 233 LEU A N 1
ATOM 1862 C CA . LEU A 1 233 ? 6.495 9.428 -2.640 1.00 87.19 233 LEU A CA 1
ATOM 1863 C C . LEU A 1 233 ? 5.674 9.917 -1.439 1.00 87.19 233 LEU A C 1
ATOM 1865 O O . LEU A 1 233 ? 5.626 9.221 -0.425 1.00 87.19 233 LEU A O 1
ATOM 1869 N N . SER A 1 234 ? 4.995 11.066 -1.545 1.00 87.75 234 SER A N 1
ATOM 1870 C CA . SER A 1 234 ? 4.096 11.550 -0.489 1.00 87.75 234 SER A CA 1
ATOM 1871 C C . SER A 1 234 ? 2.914 10.606 -0.269 1.00 87.75 234 SER A C 1
ATOM 1873 O O . SER A 1 234 ? 2.480 10.421 0.866 1.00 87.75 234 SER A O 1
ATOM 1875 N N . GLY A 1 235 ? 2.463 9.930 -1.327 1.00 87.75 235 GLY A N 1
ATOM 1876 C CA . GLY A 1 235 ? 1.473 8.862 -1.263 1.00 87.75 235 GLY A CA 1
ATOM 1877 C C . GLY A 1 235 ? 1.907 7.661 -0.447 1.00 87.75 235 GLY A C 1
ATOM 1878 O O . GLY A 1 235 ? 1.219 7.257 0.488 1.00 87.75 235 GLY A O 1
ATOM 1879 N N . VAL A 1 236 ? 3.081 7.119 -0.772 1.00 86.38 236 VAL A N 1
ATOM 1880 C CA . VAL A 1 236 ? 3.674 5.989 -0.042 1.00 86.38 236 VAL A CA 1
ATOM 1881 C C . VAL A 1 236 ? 3.915 6.356 1.425 1.00 86.38 236 VAL A C 1
ATOM 1883 O O . VAL A 1 236 ? 3.616 5.560 2.316 1.00 86.38 236 VAL A O 1
ATOM 1886 N N . LEU A 1 237 ? 4.404 7.573 1.685 1.00 86.06 237 LEU A N 1
ATOM 1887 C CA . LEU A 1 237 ? 4.583 8.092 3.040 1.00 86.06 237 LEU A CA 1
ATOM 1888 C C . LEU A 1 237 ? 3.255 8.182 3.791 1.00 86.06 237 LEU A C 1
ATOM 1890 O O . LEU A 1 237 ? 3.164 7.661 4.895 1.00 86.06 237 LEU A O 1
ATOM 1894 N N . SER A 1 238 ? 2.218 8.781 3.206 1.00 85.81 238 SER A N 1
ATOM 1895 C CA . SER A 1 238 ? 0.903 8.885 3.849 1.00 85.81 238 SER A CA 1
ATOM 1896 C C . SER A 1 238 ? 0.253 7.529 4.082 1.00 85.81 238 SER A C 1
ATOM 1898 O O . SER A 1 238 ? -0.299 7.325 5.154 1.00 85.81 238 SER A O 1
ATOM 1900 N N . ALA A 1 239 ? 0.375 6.568 3.163 1.00 84.81 239 ALA A N 1
ATOM 1901 C CA . ALA A 1 239 ? -0.150 5.219 3.375 1.00 84.81 239 ALA A CA 1
ATOM 1902 C C . ALA A 1 239 ? 0.516 4.520 4.576 1.00 84.81 239 ALA A C 1
ATOM 1904 O O . ALA A 1 239 ? -0.157 3.879 5.390 1.00 84.81 239 ALA A O 1
ATOM 1905 N N . ALA A 1 240 ? 1.836 4.672 4.720 1.00 85.50 240 ALA A N 1
ATOM 1906 C CA . ALA A 1 240 ? 2.565 4.137 5.864 1.00 85.50 240 ALA A CA 1
ATOM 1907 C C . ALA A 1 240 ? 2.223 4.876 7.163 1.00 85.50 240 ALA A C 1
ATOM 1909 O O . ALA A 1 240 ? 1.963 4.239 8.179 1.00 85.50 240 ALA A O 1
ATOM 1910 N N . LEU A 1 241 ? 2.164 6.208 7.121 1.00 83.62 241 LEU A N 1
ATOM 1911 C CA . LEU A 1 241 ? 1.785 7.048 8.255 1.00 83.62 241 LEU A CA 1
ATOM 1912 C C . LEU A 1 241 ? 0.362 6.725 8.734 1.00 83.62 241 LEU A C 1
ATOM 1914 O O . LEU A 1 241 ? 0.188 6.467 9.919 1.00 83.62 241 LEU A O 1
ATOM 1918 N N . SER A 1 242 ? -0.601 6.602 7.817 1.00 82.56 242 SER A N 1
ATOM 1919 C CA . SER A 1 242 ? -1.977 6.171 8.094 1.00 82.56 242 SER A CA 1
ATOM 1920 C C . SER A 1 242 ? -2.018 4.826 8.815 1.00 82.56 242 SER A C 1
ATOM 1922 O O . SER A 1 242 ? -2.769 4.653 9.773 1.00 82.56 242 SER A O 1
ATOM 1924 N N . SER A 1 243 ? -1.174 3.880 8.387 1.00 84.12 243 SER A N 1
ATOM 1925 C CA . SER A 1 243 ? -1.066 2.549 8.996 1.00 84.12 243 SER A CA 1
ATOM 1926 C C . SER A 1 243 ? -0.453 2.578 10.399 1.00 84.12 243 SER A C 1
ATOM 1928 O O . SER A 1 243 ? -0.727 1.684 11.190 1.00 84.12 243 SER A O 1
ATOM 1930 N N . VAL A 1 244 ? 0.377 3.580 10.701 1.00 83.69 244 VAL A N 1
ATOM 1931 C CA . VAL A 1 244 ? 1.018 3.764 12.014 1.00 83.69 244 VAL A CA 1
ATOM 1932 C C . VAL A 1 244 ? 0.119 4.541 12.977 1.00 83.69 244 VAL A C 1
ATOM 1934 O O . VAL A 1 244 ? 0.143 4.282 14.176 1.00 83.69 244 VAL A O 1
ATOM 1937 N N . SER A 1 245 ? -0.668 5.490 12.467 1.00 77.50 245 SER A N 1
ATOM 1938 C CA . SER A 1 245 ? -1.587 6.313 13.263 1.00 77.50 245 SER A CA 1
ATOM 1939 C C . SER A 1 245 ? -2.946 5.663 13.539 1.00 77.50 245 SER A C 1
ATOM 1941 O O . SER A 1 245 ? -3.725 6.212 14.318 1.00 77.50 245 SER A O 1
ATOM 1943 N N . SER A 1 246 ? -3.264 4.568 12.841 1.00 70.31 246 SER A N 1
ATOM 1944 C CA . SER A 1 246 ? -4.530 3.827 12.956 1.00 70.31 246 SER A CA 1
ATOM 1945 C C . SER A 1 246 ? -4.451 2.738 14.017 1.00 70.31 246 SER A C 1
ATOM 1947 O O . SER A 1 246 ? -5.449 2.592 14.755 1.00 70.31 246 SER A O 1
#

Foldseek 3Di:
DLDLWPLVVVCVVPHPVSSVVLVVVVVVVLVVVLVVLLQLLLVLVCVVVVPDSVVSSVVLVVVLVVCLVPVPPVNLVVVLVVLLVLLVVLLVVLLVVLQVVLVHPVSLVVLCVVVVVPPPAACDPDCPPPDHPVVVVVVVVVVVCCVCPPDGVNVSVLSPDPDVVVSVVVSVVVVVVVVVVVVSVVSLVSSLCSVPVPPPCCVVVVDVDPSNSSLVSQVVVCVVPPPSSVSNSVNSSSVSSSVSSD

pLDDT: mean 85.7, std 6.99, range [51.62, 93.81]

InterPro domains:
  IPR001734 Sodium/solute symporter [PF00474] (8-246)
  IPR001734 Sodium/solute symporter [PS50283] (1-246)
  IPR038377 Sodium/glucose symporter superfamily [G3DSA:1.20.1730.10] (1-246)
  IPR051163 Sodium:Solute Symporter (SSF) [PTHR42985] (1-246)

Solvent-accessible surface area (backbone atoms only — not comparable to full-atom values): 13565 Å² total; per-residue (Å²): 134,95,65,89,42,66,52,57,50,38,28,78,74,70,33,65,69,55,20,53,51,52,51,52,54,50,53,54,51,45,68,64,45,49,58,60,49,48,42,58,41,21,46,55,52,20,70,76,70,70,48,57,43,85,63,43,38,59,52,55,50,50,52,46,54,49,51,48,71,73,43,41,75,69,47,50,52,51,54,46,51,55,40,48,54,53,22,51,52,44,50,54,51,51,49,53,53,50,26,58,76,56,73,27,66,68,42,33,49,51,47,30,52,76,66,68,66,70,74,85,74,43,76,58,82,58,84,83,48,86,79,20,47,58,52,44,51,54,48,51,51,54,53,48,46,43,52,60,77,63,32,57,50,46,45,43,61,45,61,73,42,98,42,73,70,56,28,53,50,53,55,50,54,50,52,52,50,51,54,53,53,51,52,53,52,53,49,45,52,44,49,51,46,49,72,29,71,90,57,46,50,57,82,68,64,78,38,96,50,80,86,52,49,63,58,53,51,43,43,60,54,18,74,82,39,82,61,50,36,57,48,41,51,52,24,51,39,42,56,36,46,52,65,68,68,83

Organism: NCBI:txid320908

Radius of gyration: 20.64 Å; Cα contacts (8 Å, |Δi|>4): 185; chains: 1; bounding box: 50×46×59 Å

Secondary structure (DSSP, 8-state):
---S-HHHHHHHHT-HHHHHHHHHHHHHHHHHHHHHHHHHHHHHHHHHH---HHHHHHHHHHHHHHHHHHHHHHHHHHHHHHHHHHHHHHHHHHHHHHHHHTT-HHHHHHHHHHTT----------TTSSS-HHHHHHHHHHHHHHHHHT-HHHHHHHHSSSSHHHHHHHHHHHHHHHHHHHHHHHHHHHHHHHHHTTS-TTTTTS-SSGGGHHHHHHHHHHTTSTTHHHHHHHHHHHHHHHHHH-